Protein AF-A0A9P7EV22-F1 (afdb_monomer)

pLDDT: mean 80.48, std 20.31, range [34.72, 98.81]

Radius of gyration: 55.95 Å; Cα contacts (8 Å, |Δi|>4): 20; chains: 1; bounding box: 122×50×151 Å

Mean predicted aligned error: 18.06 Å

Foldseek 3Di:
DDFDDDPVDGDPDDDDDPVVVVVVVVVVVVVVVVVVPDDDDDDDDDDDDDDDDDDDDDDDDDDDDDDDDDDDDDDDDDDDDDPPPVVVVVVVVVVVVVVVVVVVVVVVVVVVVVVVVVVVVVVVVVVVVVVVVVVVVVVVVVVVVVVVVVVVVVVVVVVVVVVVVVVVVVVVVVVVVVVVVVVVVVVVVVVVVVCVLCVLVVHPDVVVVPVVDDPVVSVVVSVVSVVVVVD

Sequence (231 aa):
MLSVCHPDGLTLIITPNADTKCRIKNHLKLARNAQANQTPVEPNTTLAMTDTATTSEPSTVPPCKSKNVRKRNAASRADSTSTVNLASMANPSQKEIAEIRGKNERILAENESIRSENERILTKDEGMRGEIERITNENESLRKDNERIDNDLAIIRKDLDAARVQHTQDVEALREVTMSLAPLHLRVLLDRARRKGLEHLGHEAWEGLRDSRSVYQLSNTIFDALKRQGV

Structure (mmCIF, N/CA/C/O backbone):
data_AF-A0A9P7EV22-F1
#
_entry.id   AF-A0A9P7EV22-F1
#
loop_
_atom_site.group_PDB
_atom_site.id
_atom_site.type_symbol
_atom_site.label_atom_id
_atom_site.label_alt_id
_atom_site.label_comp_id
_atom_site.label_asym_id
_atom_site.label_entity_id
_atom_site.label_seq_id
_atom_site.pdbx_PDB_ins_code
_atom_site.Cartn_x
_atom_site.Cartn_y
_atom_site.Cartn_z
_atom_site.occupancy
_atom_site.B_iso_or_equiv
_atom_site.auth_seq_id
_atom_site.auth_comp_id
_atom_site.auth_asym_id
_atom_site.auth_atom_id
_atom_site.pdbx_PDB_model_num
ATOM 1 N N . MET A 1 1 ? 29.437 14.436 2.690 1.00 48.91 1 MET A N 1
ATOM 2 C CA . MET A 1 1 ? 29.465 12.961 2.715 1.00 48.91 1 MET A CA 1
ATOM 3 C C . MET A 1 1 ? 30.906 12.531 2.523 1.00 48.91 1 MET A C 1
ATOM 5 O O . MET A 1 1 ? 31.452 12.795 1.464 1.00 48.91 1 MET A O 1
ATOM 9 N N . LEU A 1 2 ? 31.539 11.977 3.555 1.00 46.25 2 LEU A N 1
ATOM 10 C CA . LEU A 1 2 ? 32.890 11.422 3.465 1.00 46.25 2 LEU A CA 1
ATOM 11 C C . LEU A 1 2 ? 32.757 9.909 3.626 1.00 46.25 2 LEU A C 1
ATOM 13 O O . LEU A 1 2 ? 32.318 9.443 4.674 1.00 46.25 2 LEU A O 1
ATOM 17 N N . SER A 1 3 ? 33.060 9.174 2.559 1.00 46.97 3 SER A N 1
ATOM 18 C CA . SER A 1 3 ? 33.181 7.718 2.576 1.00 46.97 3 SER A CA 1
ATOM 19 C C . SER A 1 3 ? 34.633 7.389 2.901 1.00 46.97 3 SER A C 1
ATOM 21 O O . SER A 1 3 ? 35.528 7.790 2.158 1.00 46.97 3 SER A O 1
ATOM 23 N N . VAL A 1 4 ? 34.874 6.714 4.022 1.00 52.34 4 VAL A N 1
ATOM 24 C CA . VAL A 1 4 ? 36.190 6.162 4.354 1.00 52.34 4 VAL A CA 1
ATOM 25 C C . VAL A 1 4 ? 36.122 4.669 4.064 1.00 52.34 4 VAL A C 1
ATOM 27 O O . VAL A 1 4 ? 35.441 3.933 4.773 1.00 52.34 4 VAL A O 1
ATOM 30 N N . CYS A 1 5 ? 36.798 4.224 3.005 1.00 46.75 5 CYS A N 1
ATOM 31 C CA . CYS A 1 5 ? 36.941 2.799 2.720 1.00 46.75 5 CYS A CA 1
ATOM 32 C C . CYS A 1 5 ? 37.974 2.192 3.679 1.00 46.75 5 CYS A C 1
ATOM 34 O O . CYS A 1 5 ? 39.135 2.603 3.687 1.00 46.75 5 CYS A O 1
ATOM 36 N N . HIS A 1 6 ? 37.551 1.214 4.477 1.00 57.75 6 HIS A N 1
ATOM 37 C CA . HIS A 1 6 ? 38.440 0.285 5.175 1.00 57.75 6 HIS A CA 1
ATOM 38 C C . HIS A 1 6 ? 38.444 -1.069 4.449 1.00 57.75 6 HIS A C 1
ATOM 40 O O . HIS A 1 6 ? 37.431 -1.431 3.847 1.00 57.75 6 HIS A O 1
ATOM 46 N N . PRO A 1 7 ? 39.566 -1.811 4.486 1.00 63.69 7 PRO A N 1
ATOM 47 C CA . PRO A 1 7 ? 39.718 -3.070 3.753 1.00 63.69 7 PRO A CA 1
ATOM 48 C C . PRO A 1 7 ? 38.813 -4.210 4.257 1.00 63.69 7 PRO A C 1
ATOM 50 O O . PRO A 1 7 ? 38.567 -5.142 3.501 1.00 63.69 7 PRO A O 1
ATOM 53 N N . ASP A 1 8 ? 38.247 -4.104 5.464 1.00 70.12 8 ASP A N 1
ATOM 54 C CA . ASP A 1 8 ? 37.470 -5.187 6.095 1.00 70.12 8 ASP A CA 1
ATOM 55 C C . ASP A 1 8 ? 35.941 -5.035 5.970 1.00 70.12 8 ASP A C 1
ATOM 57 O O . ASP A 1 8 ? 35.179 -5.769 6.598 1.00 70.12 8 ASP A O 1
ATOM 61 N N . GLY A 1 9 ? 35.463 -4.092 5.153 1.00 60.09 9 GLY A N 1
ATOM 62 C CA . GLY A 1 9 ? 34.036 -3.915 4.880 1.00 60.09 9 GLY A CA 1
ATOM 63 C C . GLY A 1 9 ? 33.580 -2.459 4.882 1.00 60.09 9 GLY A C 1
ATOM 64 O O . GLY A 1 9 ? 34.164 -1.581 5.520 1.00 60.09 9 GLY A O 1
ATOM 65 N N . LEU A 1 10 ? 32.508 -2.196 4.132 1.00 61.47 10 LEU A N 1
ATOM 66 C CA . LEU A 1 10 ? 31.890 -0.877 4.022 1.00 61.47 10 LEU A CA 1
ATOM 67 C C . LEU A 1 10 ? 31.074 -0.562 5.281 1.00 61.47 10 LEU A C 1
ATOM 69 O O . LEU A 1 10 ? 29.900 -0.915 5.384 1.00 61.47 10 LEU A O 1
ATOM 73 N N . THR A 1 11 ? 31.677 0.159 6.222 1.00 62.25 11 THR A N 1
ATOM 74 C CA . THR A 1 11 ? 30.940 0.749 7.345 1.00 62.25 11 THR A CA 1
ATOM 75 C C . THR A 1 11 ? 30.341 2.082 6.904 1.00 62.25 11 THR A C 1
ATOM 77 O O . THR A 1 11 ? 31.028 3.101 6.823 1.00 62.25 11 THR A O 1
ATOM 80 N N . LEU A 1 12 ? 29.041 2.088 6.604 1.00 69.12 12 LEU A N 1
ATOM 81 C CA . LEU A 1 12 ? 28.309 3.308 6.271 1.00 69.12 12 LEU A CA 1
ATOM 82 C C . LEU A 1 12 ? 28.106 4.159 7.535 1.00 69.12 12 LEU A C 1
ATOM 84 O O . LEU A 1 12 ? 27.167 3.955 8.303 1.00 69.12 12 LEU A O 1
ATOM 88 N N . ILE A 1 13 ? 28.979 5.144 7.748 1.00 69.56 13 ILE A N 1
ATOM 89 C CA . ILE A 1 13 ? 28.815 6.127 8.823 1.00 69.56 13 ILE A CA 1
ATOM 90 C C . ILE A 1 13 ? 27.858 7.220 8.338 1.00 69.56 13 ILE A C 1
ATOM 92 O O . ILE A 1 13 ? 28.260 8.212 7.726 1.00 69.56 13 ILE A O 1
ATOM 96 N N . ILE A 1 14 ? 26.566 7.046 8.613 1.00 77.88 14 ILE A N 1
ATOM 97 C CA . ILE A 1 14 ? 25.569 8.096 8.393 1.00 77.88 14 ILE A CA 1
ATOM 98 C C . ILE A 1 14 ? 25.722 9.118 9.520 1.00 77.88 14 ILE A C 1
ATOM 100 O O . ILE A 1 14 ? 25.317 8.876 10.654 1.00 77.88 14 ILE A O 1
ATOM 104 N N . THR A 1 15 ? 26.312 10.275 9.220 1.00 80.69 15 THR A N 1
ATOM 105 C CA . THR A 1 15 ? 26.284 11.423 10.131 1.00 80.69 15 THR A CA 1
ATOM 106 C C . THR A 1 15 ? 24.933 12.131 9.988 1.00 80.69 15 THR A C 1
ATOM 108 O O . THR A 1 15 ? 24.661 12.716 8.937 1.00 80.69 15 THR A O 1
ATOM 111 N N . PRO A 1 16 ? 24.046 12.076 11.001 1.00 83.81 16 PRO A N 1
ATOM 112 C CA . PRO A 1 16 ? 22.759 12.754 10.925 1.00 83.81 16 PRO A CA 1
ATOM 113 C C . PRO A 1 16 ? 22.967 14.270 10.852 1.00 83.81 16 PRO A C 1
ATOM 115 O O . PRO A 1 16 ? 23.828 14.821 11.545 1.00 83.81 16 PRO A O 1
ATOM 118 N N . ASN A 1 17 ? 22.163 14.954 10.033 1.00 88.06 17 ASN A N 1
ATOM 119 C CA . ASN A 1 17 ? 22.167 16.417 9.989 1.00 88.06 17 ASN A CA 1
ATOM 120 C C . ASN A 1 17 ? 21.724 17.007 11.351 1.00 88.06 17 ASN A C 1
ATOM 122 O O . ASN A 1 17 ? 21.152 16.310 12.200 1.00 88.06 17 ASN A O 1
ATOM 126 N N . ALA A 1 18 ? 22.011 18.292 11.579 1.00 88.62 18 ALA A N 1
ATOM 127 C CA . ALA A 1 18 ? 21.752 18.953 12.862 1.00 88.62 18 ALA A CA 1
ATOM 128 C C . ALA A 1 18 ? 20.280 18.840 13.311 1.00 88.62 18 ALA A C 1
ATOM 130 O O . ALA A 1 18 ? 20.014 18.579 14.488 1.00 88.62 18 ALA A O 1
ATOM 131 N N . ASP A 1 19 ? 19.339 18.924 12.368 1.00 88.25 19 ASP A N 1
ATOM 132 C CA . ASP A 1 19 ? 17.901 18.805 12.632 1.00 88.25 19 ASP A CA 1
ATOM 133 C C . ASP A 1 19 ? 17.502 17.401 13.090 1.00 88.25 19 ASP A C 1
ATOM 135 O O . ASP A 1 19 ? 16.772 17.239 14.073 1.00 88.25 19 ASP A O 1
ATOM 139 N N . THR A 1 20 ? 18.033 16.364 12.437 1.00 88.19 20 THR A N 1
ATOM 140 C CA . THR A 1 20 ? 17.778 14.965 12.808 1.00 88.19 20 THR A CA 1
ATOM 141 C C . THR A 1 20 ? 18.358 14.677 14.190 1.00 88.19 20 THR A C 1
ATOM 143 O O . THR A 1 20 ? 17.707 14.046 15.023 1.00 88.19 20 THR A O 1
ATOM 146 N N . LYS A 1 21 ? 19.543 15.223 14.491 1.00 90.50 21 LYS A N 1
ATOM 147 C CA . LYS A 1 21 ? 20.167 15.117 15.817 1.00 90.50 21 LYS A CA 1
ATOM 148 C C . LYS A 1 21 ? 19.311 15.780 16.904 1.00 90.50 21 LYS A C 1
ATOM 150 O O . LYS A 1 21 ? 19.192 15.233 18.002 1.00 90.50 21 LYS A O 1
ATOM 155 N N . CYS A 1 22 ? 18.683 16.918 16.604 1.00 88.69 22 CYS A N 1
ATOM 156 C CA . CYS A 1 22 ? 17.789 17.617 17.528 1.00 88.69 22 CYS A CA 1
ATOM 157 C C . CYS A 1 22 ? 16.488 16.830 17.774 1.00 88.69 22 CYS A C 1
ATOM 159 O O . CYS A 1 22 ? 16.097 16.620 18.925 1.00 88.69 22 CYS A O 1
ATOM 161 N N . ARG A 1 23 ? 15.868 16.296 16.712 1.00 88.94 23 ARG A N 1
ATOM 162 C CA . ARG A 1 23 ? 14.670 15.442 16.809 1.00 88.94 23 ARG A CA 1
ATOM 163 C C . ARG A 1 23 ? 14.923 14.173 17.617 1.00 88.94 23 ARG A C 1
ATOM 165 O O . ARG A 1 23 ? 14.163 13.885 18.538 1.00 88.94 23 ARG A O 1
ATOM 172 N N . ILE A 1 24 ? 16.017 13.462 17.339 1.00 91.25 24 ILE A N 1
ATOM 173 C CA . ILE A 1 24 ? 16.407 12.256 18.086 1.00 91.25 24 ILE A CA 1
ATOM 174 C C . ILE A 1 24 ? 16.588 12.581 19.574 1.00 91.25 24 ILE A C 1
ATOM 176 O O . ILE A 1 24 ? 16.078 11.866 20.436 1.00 91.25 24 ILE A O 1
ATOM 180 N N . LYS A 1 25 ? 17.256 13.697 19.895 1.00 93.00 25 LYS A N 1
ATOM 181 C CA . LYS A 1 25 ? 17.470 14.127 21.284 1.00 93.00 25 LYS A CA 1
ATOM 182 C C . LYS A 1 25 ? 16.156 14.445 22.007 1.00 93.00 25 LYS A C 1
ATOM 184 O O . LYS A 1 25 ? 16.027 14.118 23.186 1.00 93.00 25 LYS A O 1
ATOM 189 N N . ASN A 1 26 ? 15.184 15.042 21.317 1.00 91.81 26 ASN A N 1
ATOM 190 C CA . ASN A 1 26 ? 13.858 15.305 21.879 1.00 91.81 26 ASN A CA 1
ATOM 191 C C . ASN A 1 26 ? 13.062 14.012 22.101 1.00 91.81 26 ASN A C 1
ATOM 193 O O . ASN A 1 26 ? 12.518 13.829 23.188 1.00 91.81 26 ASN A O 1
ATOM 197 N N . HIS A 1 27 ? 13.063 13.082 21.141 1.00 89.94 27 HIS A N 1
ATOM 198 C CA . HIS A 1 27 ? 12.402 11.781 21.300 1.00 89.94 27 HIS A CA 1
ATOM 199 C C . HIS A 1 27 ? 12.991 10.959 22.453 1.00 89.94 27 HIS A C 1
ATOM 201 O O . HIS A 1 27 ? 12.241 10.407 23.254 1.00 89.94 27 HIS A O 1
ATOM 207 N N . LEU A 1 28 ? 14.318 10.940 22.607 1.00 90.81 28 LEU A N 1
ATOM 208 C CA . LEU A 1 28 ? 14.981 10.274 23.735 1.00 90.81 28 LEU A CA 1
ATOM 209 C C . LEU A 1 28 ? 14.610 10.896 25.088 1.00 90.81 28 LEU A C 1
ATOM 211 O O . LEU A 1 28 ? 14.439 10.172 26.067 1.00 90.81 28 LEU A O 1
ATOM 215 N N . LYS A 1 29 ? 14.458 12.226 25.159 1.00 90.00 29 LYS A N 1
ATOM 216 C CA . LYS A 1 29 ? 13.977 12.900 26.377 1.00 90.00 29 LYS A CA 1
ATOM 217 C C . LYS A 1 29 ? 12.529 12.530 26.705 1.00 90.00 29 LYS A C 1
ATOM 219 O O . LYS A 1 29 ? 12.236 12.247 27.861 1.00 90.00 29 LYS A O 1
ATOM 224 N N . LEU A 1 30 ? 11.650 12.502 25.703 1.00 88.19 30 LEU A N 1
ATOM 225 C CA . LEU A 1 30 ? 10.250 12.093 25.860 1.00 88.19 30 LEU A CA 1
ATOM 226 C C . LEU A 1 30 ? 10.136 10.638 26.339 1.00 88.19 30 LEU A C 1
ATOM 228 O O . LEU A 1 30 ? 9.422 10.373 27.301 1.00 88.19 30 LEU A O 1
ATOM 232 N N . ALA A 1 31 ? 10.897 9.719 25.739 1.00 83.31 31 ALA A N 1
ATOM 233 C CA . ALA A 1 31 ? 10.913 8.310 26.135 1.00 83.31 31 ALA A CA 1
ATOM 234 C C . ALA A 1 31 ? 11.426 8.110 27.571 1.00 83.31 31 ALA A C 1
ATOM 236 O O . ALA A 1 31 ? 10.833 7.359 28.345 1.00 83.31 31 ALA A O 1
ATOM 237 N N . ARG A 1 32 ? 12.491 8.825 27.962 1.00 85.31 32 ARG A N 1
ATOM 238 C CA . ARG A 1 32 ? 13.038 8.747 29.324 1.00 85.31 32 ARG A CA 1
ATOM 239 C C . ARG A 1 32 ? 12.060 9.296 30.370 1.00 85.31 32 ARG A C 1
ATOM 241 O O . ARG A 1 32 ? 11.936 8.710 31.440 1.00 85.31 32 ARG A O 1
ATOM 248 N N . ASN A 1 33 ? 11.330 10.366 30.055 1.00 81.50 33 ASN A N 1
ATOM 249 C CA . ASN A 1 33 ? 10.291 10.898 30.943 1.00 81.50 33 ASN A CA 1
ATOM 250 C C . ASN A 1 33 ? 9.073 9.964 31.048 1.00 81.50 33 ASN A C 1
ATOM 252 O O . ASN A 1 33 ? 8.483 9.864 32.118 1.00 81.50 33 ASN A O 1
ATOM 256 N N . ALA A 1 34 ? 8.717 9.254 29.972 1.00 76.00 34 ALA A N 1
ATOM 257 C CA . ALA A 1 34 ? 7.637 8.266 29.999 1.00 76.00 34 ALA A CA 1
ATOM 258 C C . ALA A 1 34 ? 7.980 7.045 30.872 1.00 76.00 34 ALA A C 1
ATOM 260 O O . ALA A 1 34 ? 7.112 6.529 31.570 1.00 76.00 34 ALA A O 1
ATOM 261 N N . GLN A 1 35 ? 9.247 6.615 30.882 1.00 74.56 35 GLN A N 1
ATOM 262 C CA . GLN A 1 35 ? 9.713 5.515 31.735 1.00 74.56 35 GLN A CA 1
ATOM 263 C C . GLN A 1 35 ? 9.839 5.907 33.214 1.00 74.56 35 GLN A C 1
ATOM 265 O O . GLN A 1 35 ? 9.594 5.075 34.079 1.00 74.56 35 GLN A O 1
ATOM 270 N N . ALA A 1 36 ? 10.167 7.166 33.526 1.00 70.88 36 ALA A N 1
ATOM 271 C CA . ALA A 1 36 ? 10.318 7.628 34.911 1.00 70.88 36 ALA A CA 1
ATOM 272 C C . ALA A 1 36 ? 9.005 7.619 35.724 1.00 70.88 36 ALA A C 1
ATOM 274 O O . ALA A 1 36 ? 9.055 7.613 36.950 1.00 70.88 36 ALA A O 1
ATOM 275 N N . ASN A 1 37 ? 7.845 7.585 35.057 1.00 67.56 37 ASN A N 1
ATOM 276 C CA . ASN A 1 37 ? 6.528 7.560 35.703 1.00 67.56 37 ASN A CA 1
ATOM 277 C C . ASN A 1 37 ? 5.913 6.156 35.803 1.00 67.56 37 ASN A C 1
ATOM 279 O O . ASN A 1 37 ? 4.784 6.020 36.272 1.00 67.56 37 ASN A O 1
ATOM 283 N N . GLN A 1 38 ? 6.620 5.110 35.372 1.00 62.31 38 GLN A N 1
ATOM 284 C CA . GLN A 1 38 ? 6.166 3.738 35.573 1.00 62.31 38 GLN A CA 1
ATOM 285 C C . GLN A 1 38 ? 6.674 3.255 36.933 1.00 62.31 38 GLN A C 1
ATOM 287 O O . GLN A 1 38 ? 7.837 2.888 37.090 1.00 62.31 38 GLN A O 1
ATOM 292 N N . THR A 1 39 ? 5.799 3.289 37.939 1.00 62.78 39 THR A N 1
ATOM 293 C CA . THR A 1 39 ? 6.017 2.565 39.196 1.00 62.78 39 THR A CA 1
ATOM 294 C C . THR A 1 39 ? 6.237 1.080 38.887 1.00 62.78 39 THR A C 1
ATOM 296 O O . THR A 1 39 ? 5.492 0.545 38.062 1.00 62.78 39 THR A O 1
ATOM 299 N N . PRO A 1 40 ? 7.214 0.402 39.519 1.00 56.06 40 PRO A N 1
ATOM 300 C CA . PRO A 1 40 ? 7.460 -1.017 39.291 1.00 56.06 40 PRO A CA 1
ATOM 301 C C . PRO A 1 40 ? 6.197 -1.815 39.626 1.00 56.06 40 PRO A C 1
ATOM 303 O O . PRO A 1 40 ? 5.782 -1.872 40.781 1.00 56.06 40 PRO A O 1
ATOM 306 N N . VAL A 1 41 ? 5.559 -2.389 38.608 1.00 60.59 41 VAL A N 1
ATOM 307 C CA . VAL A 1 41 ? 4.471 -3.348 38.794 1.00 60.59 41 VAL A CA 1
ATOM 308 C C . VAL A 1 41 ? 5.133 -4.689 39.077 1.00 60.59 41 VAL A C 1
ATOM 310 O O . VAL A 1 41 ? 5.840 -5.223 38.221 1.00 60.59 41 VAL A O 1
ATOM 313 N N . GLU A 1 42 ? 4.961 -5.196 40.297 1.00 53.91 42 GLU A N 1
ATOM 314 C CA . GLU A 1 42 ? 5.447 -6.524 40.660 1.00 53.91 42 GLU A CA 1
ATOM 315 C C . GLU A 1 42 ? 4.782 -7.606 39.790 1.00 53.91 42 GLU A C 1
ATOM 317 O O . GLU A 1 42 ? 3.583 -7.518 39.497 1.00 53.91 42 GLU A O 1
ATOM 322 N N . PRO A 1 43 ? 5.535 -8.632 39.357 1.00 59.69 43 PRO A N 1
ATOM 323 C CA . PRO A 1 43 ? 4.987 -9.718 38.562 1.00 59.69 43 PRO A CA 1
ATOM 324 C C . PRO A 1 43 ? 4.121 -10.619 39.449 1.00 59.69 43 PRO A C 1
ATOM 326 O O . PRO A 1 43 ? 4.631 -11.474 40.171 1.00 59.69 43 PRO A O 1
ATOM 329 N N . ASN A 1 44 ? 2.800 -10.441 39.384 1.00 46.06 44 ASN A N 1
ATOM 330 C CA . ASN A 1 44 ? 1.864 -11.364 40.013 1.00 46.06 44 ASN A CA 1
ATOM 331 C C . ASN A 1 44 ? 1.852 -12.706 39.275 1.00 46.06 44 ASN A C 1
ATOM 333 O O . ASN A 1 44 ? 1.623 -12.799 38.069 1.00 46.06 44 ASN A O 1
ATOM 337 N N . THR A 1 45 ? 2.111 -13.735 40.067 1.00 48.03 45 THR A N 1
ATOM 338 C CA . THR A 1 45 ? 2.225 -15.146 39.735 1.00 48.03 45 THR A CA 1
ATOM 339 C C . THR A 1 45 ? 0.973 -15.688 39.048 1.00 48.03 45 THR A C 1
ATOM 341 O O . THR A 1 45 ? -0.142 -15.575 39.554 1.00 48.03 45 THR A O 1
ATOM 344 N N . THR A 1 46 ? 1.193 -16.339 37.909 1.00 49.19 46 THR A N 1
ATOM 345 C CA . THR A 1 46 ? 0.235 -17.140 37.146 1.00 49.19 46 THR A CA 1
ATOM 346 C C . THR A 1 46 ? -0.408 -18.220 38.019 1.00 49.19 46 THR A C 1
ATOM 348 O O . THR A 1 46 ? 0.237 -19.207 38.371 1.00 49.19 46 THR A O 1
ATOM 351 N N . LEU A 1 47 ? -1.694 -18.059 38.333 1.00 40.50 47 LEU A N 1
ATOM 352 C CA . LEU A 1 47 ? -2.553 -19.116 38.861 1.00 40.50 47 LEU A CA 1
ATOM 353 C C . LEU A 1 47 ? -3.467 -19.583 37.729 1.00 40.50 47 LEU A C 1
ATOM 355 O O . LEU A 1 47 ? -4.385 -18.883 37.310 1.00 40.50 47 LEU A O 1
ATOM 359 N N . ALA A 1 48 ? -3.158 -20.769 37.211 1.00 48.56 48 ALA A N 1
ATOM 360 C CA . ALA A 1 48 ? -4.031 -21.514 36.325 1.00 48.56 48 ALA A CA 1
ATOM 361 C C . ALA A 1 48 ? -5.300 -21.909 37.090 1.00 48.56 48 ALA A C 1
ATOM 363 O O . ALA A 1 48 ? -5.210 -22.590 38.111 1.00 48.56 48 ALA A O 1
ATOM 364 N N . MET A 1 49 ? -6.472 -21.527 36.586 1.00 39.09 49 MET A N 1
ATOM 365 C CA . MET A 1 49 ? -7.724 -22.184 36.945 1.00 39.09 49 MET A CA 1
ATOM 366 C C . MET A 1 49 ? -8.509 -22.488 35.677 1.00 39.09 49 MET A C 1
ATOM 368 O O . MET A 1 49 ? -8.879 -21.604 34.913 1.00 39.09 49 MET A O 1
ATOM 372 N N . THR A 1 50 ? -8.668 -23.788 35.470 1.00 45.78 50 THR A N 1
ATOM 373 C CA . THR A 1 50 ? -9.467 -24.462 34.458 1.00 45.78 50 THR A CA 1
ATOM 374 C C . THR A 1 50 ? 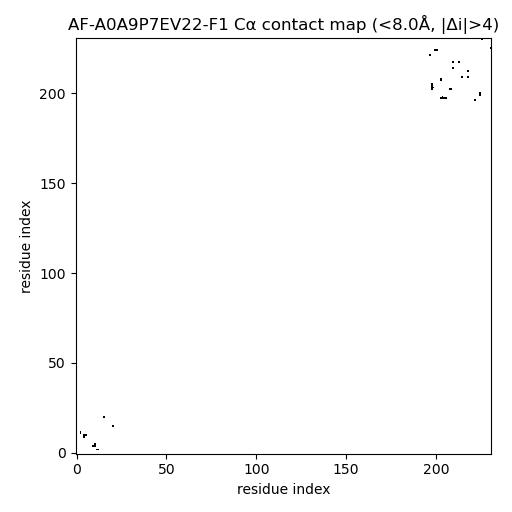-10.960 -24.251 34.676 1.00 45.78 50 THR A C 1
ATOM 376 O O . THR A 1 50 ? -11.438 -24.171 35.809 1.00 45.78 50 THR A O 1
ATOM 379 N N . ASP A 1 51 ? -11.662 -24.226 33.553 1.00 34.72 51 ASP A N 1
ATOM 380 C CA . ASP A 1 51 ? -13.068 -23.913 33.376 1.00 34.72 51 ASP A CA 1
ATOM 381 C C . ASP A 1 51 ? -14.064 -24.889 34.037 1.00 34.72 51 ASP A C 1
ATOM 383 O O . ASP A 1 51 ? -13.901 -26.107 34.039 1.00 34.72 51 ASP A O 1
ATOM 387 N N . THR A 1 52 ? -15.131 -24.274 34.558 1.00 41.00 52 THR A N 1
ATOM 388 C CA . THR A 1 52 ? -16.562 -24.607 34.419 1.00 41.00 52 THR A CA 1
ATOM 389 C C . THR A 1 52 ? -17.053 -26.056 34.539 1.00 41.00 52 THR A C 1
ATOM 391 O O . THR A 1 52 ? -16.856 -26.870 33.643 1.00 41.00 52 THR A O 1
ATOM 394 N N . ALA A 1 53 ? -17.927 -26.286 35.527 1.00 42.72 53 ALA A N 1
ATOM 395 C CA . ALA A 1 53 ? -19.295 -26.772 35.299 1.00 42.72 53 ALA A CA 1
ATOM 396 C C . ALA A 1 53 ? -20.077 -26.788 36.624 1.00 42.72 53 ALA A C 1
ATOM 398 O O . ALA A 1 53 ? -19.970 -27.739 37.393 1.00 42.72 53 ALA A O 1
ATOM 399 N N . THR A 1 54 ? -20.913 -25.774 36.863 1.00 38.25 54 THR A N 1
ATOM 400 C CA . THR A 1 54 ? -22.000 -25.895 37.844 1.00 38.25 54 THR A CA 1
ATOM 401 C C . THR A 1 54 ? -23.257 -25.247 37.288 1.00 38.25 54 THR A C 1
ATOM 403 O O . THR A 1 54 ? -23.428 -24.032 37.303 1.00 38.25 54 THR A O 1
ATOM 406 N N . THR A 1 55 ? -24.132 -26.107 36.782 1.00 49.16 55 THR A N 1
ATOM 407 C CA . THR A 1 55 ? -25.559 -25.872 36.589 1.00 49.16 55 THR A CA 1
ATOM 408 C C . THR A 1 55 ? -26.176 -25.394 37.904 1.00 49.16 55 THR A C 1
ATOM 410 O O . THR A 1 55 ? -26.132 -26.119 38.897 1.00 49.16 55 THR A O 1
ATOM 413 N N . SER A 1 56 ? -26.775 -24.204 37.921 1.00 40.03 56 SER A N 1
ATOM 414 C CA . SER A 1 56 ? -27.645 -23.767 39.016 1.00 40.03 56 SER A CA 1
ATOM 415 C C . SER A 1 56 ? -28.962 -23.235 38.463 1.00 40.03 56 SER A C 1
ATOM 417 O O . SER A 1 56 ? -28.994 -22.322 37.640 1.00 40.03 56 SER A O 1
ATOM 419 N N . GLU A 1 57 ? -30.026 -23.880 38.924 1.00 43.41 57 GLU A N 1
ATOM 420 C CA . GLU A 1 57 ? -31.434 -23.717 38.584 1.00 43.41 57 GLU A CA 1
ATOM 421 C C . GLU A 1 57 ? -32.011 -22.328 38.931 1.00 43.41 57 GLU A C 1
ATOM 423 O O . GLU A 1 57 ? -31.524 -21.649 39.840 1.00 43.41 57 GLU A O 1
ATOM 428 N N . PRO A 1 58 ? -33.104 -21.912 38.264 1.00 47.72 58 PRO A N 1
ATOM 429 C CA . PRO A 1 58 ? -33.801 -20.668 38.566 1.00 47.72 58 PRO A CA 1
ATOM 430 C C . PRO A 1 58 ? -34.700 -20.802 39.809 1.00 47.72 58 PRO A C 1
ATOM 432 O O . PRO A 1 58 ? -35.730 -21.480 39.805 1.00 47.72 58 PRO A O 1
ATOM 435 N N . SER A 1 59 ? -34.332 -20.087 40.876 1.00 42.47 59 SER A N 1
ATOM 436 C CA . SER A 1 59 ? -35.143 -19.927 42.089 1.00 42.47 59 SER A CA 1
ATOM 437 C C . SER A 1 59 ? -36.392 -19.090 41.795 1.00 42.47 59 SER A C 1
ATOM 439 O O . SER A 1 59 ? -36.335 -17.879 41.584 1.00 42.47 59 SER A O 1
ATOM 441 N N . THR A 1 60 ? -37.538 -19.767 41.759 1.00 45.72 60 THR A N 1
ATOM 442 C CA . THR A 1 60 ? -38.864 -19.1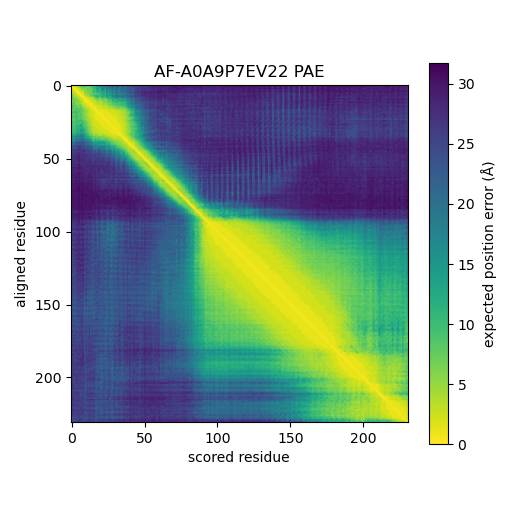78 41.559 1.00 45.72 60 THR A CA 1
ATOM 443 C C . THR A 1 60 ? -39.438 -18.779 42.920 1.00 45.72 60 THR A C 1
ATOM 445 O O . THR A 1 60 ? -39.775 -19.635 43.735 1.00 45.72 60 THR A O 1
ATOM 448 N N . VAL A 1 61 ? -39.552 -17.475 43.179 1.00 57.78 61 VAL A N 1
ATOM 449 C CA . VAL A 1 61 ? -40.167 -16.920 44.397 1.00 57.78 61 VAL A CA 1
ATOM 450 C C . VAL A 1 61 ? -41.700 -16.969 44.273 1.00 57.78 61 VAL A C 1
ATOM 452 O O . VAL A 1 61 ? -42.234 -16.388 43.326 1.00 57.78 61 VAL A O 1
ATOM 455 N N . PRO A 1 62 ? -42.448 -17.608 45.197 1.00 62.56 62 PRO A N 1
ATOM 456 C CA . PRO A 1 62 ? -43.906 -17.563 45.184 1.00 62.56 62 PRO A CA 1
ATOM 457 C C . PRO A 1 62 ? -44.465 -16.394 46.027 1.00 62.56 62 PRO A C 1
ATOM 459 O O . PRO A 1 62 ? -43.828 -15.944 46.982 1.00 62.56 62 PRO A O 1
ATOM 462 N N . PRO A 1 63 ? -45.684 -15.909 45.717 1.00 51.62 63 PRO A N 1
ATOM 463 C CA . PRO A 1 63 ? -46.264 -14.715 46.326 1.00 51.62 63 PRO A CA 1
ATOM 464 C C . PRO A 1 63 ? -46.908 -14.983 47.697 1.00 51.62 63 PRO A C 1
ATOM 466 O O . PRO A 1 63 ? -47.655 -15.948 47.890 1.00 51.62 63 PRO A O 1
ATOM 469 N N . CYS A 1 64 ? -46.681 -14.060 48.636 1.00 41.78 64 CYS A N 1
ATOM 470 C CA . CYS A 1 64 ? -47.308 -14.002 49.957 1.00 41.78 64 CYS A CA 1
ATOM 471 C C . CYS A 1 64 ? -48.842 -13.908 49.866 1.00 41.78 64 CYS A C 1
ATOM 473 O O . CYS A 1 64 ? -49.393 -12.899 49.426 1.00 41.78 64 CYS A O 1
ATOM 475 N N . LYS A 1 65 ? -49.549 -14.937 50.350 1.00 46.50 65 LYS A N 1
ATOM 476 C CA . LYS A 1 65 ? -51.001 -14.897 50.589 1.00 46.50 65 LYS A CA 1
ATOM 477 C C . LYS A 1 65 ? -51.285 -14.565 52.053 1.00 46.50 65 LYS A C 1
ATOM 479 O O . LYS A 1 65 ? -51.213 -15.432 52.921 1.00 46.50 65 LYS A O 1
ATOM 484 N N . SER A 1 66 ? -51.675 -13.319 52.304 1.00 48.94 66 SER A N 1
ATOM 485 C CA . SER A 1 66 ? -52.269 -12.869 53.565 1.00 48.94 66 SER A CA 1
ATOM 486 C C . SER A 1 66 ? -53.616 -13.561 53.801 1.00 48.94 66 SER A C 1
ATOM 488 O O . SER A 1 66 ? -54.545 -13.409 53.007 1.00 48.94 66 SER A O 1
ATOM 490 N N . LYS A 1 67 ? -53.749 -14.307 54.904 1.00 49.66 67 LYS A N 1
ATOM 491 C CA . LYS A 1 67 ? -55.035 -14.822 55.396 1.00 49.66 67 LYS A CA 1
ATOM 492 C C . LYS A 1 67 ? -55.435 -14.086 56.672 1.00 49.66 67 LYS A C 1
ATOM 494 O O . LYS A 1 67 ? -54.809 -14.234 57.715 1.00 49.66 67 LYS A O 1
ATOM 499 N N . ASN A 1 68 ? -56.522 -13.327 56.559 1.00 48.19 68 ASN A N 1
ATOM 500 C CA . ASN A 1 68 ? -57.306 -12.793 57.666 1.00 48.19 68 ASN A CA 1
ATOM 501 C C . ASN A 1 68 ? -57.814 -13.932 58.565 1.00 48.19 68 ASN A C 1
ATOM 503 O O . ASN A 1 68 ? -58.569 -14.787 58.102 1.00 48.19 68 ASN A O 1
ATOM 507 N N . VAL A 1 69 ? -57.486 -13.897 59.859 1.00 50.75 69 VAL A N 1
ATOM 508 C CA . VAL A 1 69 ? -58.183 -14.673 60.896 1.00 50.75 69 VAL A CA 1
ATOM 509 C C . VAL A 1 69 ? -58.791 -13.699 61.893 1.00 50.75 69 VAL A C 1
ATOM 511 O O . VAL A 1 69 ? -58.130 -13.132 62.757 1.00 50.75 69 VAL A O 1
ATOM 514 N N . ARG A 1 70 ? -60.100 -13.506 61.737 1.00 50.25 70 ARG A N 1
ATOM 515 C CA . ARG A 1 70 ? -60.979 -12.775 62.644 1.00 50.25 70 ARG A CA 1
ATOM 516 C C . ARG A 1 70 ? -61.493 -13.785 63.673 1.00 50.25 70 ARG A C 1
ATOM 518 O O . ARG A 1 70 ? -62.333 -14.614 63.335 1.00 50.25 70 ARG A O 1
ATOM 525 N N . LYS A 1 71 ? -61.019 -13.726 64.920 1.00 52.84 71 LYS A N 1
ATOM 526 C CA . LYS A 1 71 ? -61.656 -14.418 66.051 1.00 52.84 71 LYS A CA 1
ATOM 527 C C . LYS A 1 71 ? -62.048 -13.393 67.108 1.00 52.84 71 LYS A C 1
ATOM 529 O O . LYS A 1 71 ? -61.205 -12.729 67.697 1.00 52.84 71 LYS A O 1
ATOM 534 N N . ARG A 1 72 ? -63.364 -13.253 67.275 1.00 48.88 72 ARG A N 1
ATOM 535 C CA . ARG A 1 72 ? -64.008 -12.594 68.412 1.00 48.88 72 ARG A CA 1
ATOM 536 C C . ARG A 1 72 ? -63.703 -13.424 69.656 1.00 48.88 72 ARG A C 1
ATOM 538 O O . ARG A 1 72 ? -63.788 -14.642 69.564 1.00 48.88 72 ARG A O 1
ATOM 545 N N . ASN A 1 73 ? -63.456 -12.773 70.784 1.00 50.34 73 ASN A N 1
ATOM 546 C CA . ASN A 1 73 ? -63.836 -13.283 72.096 1.00 50.34 73 ASN A CA 1
ATOM 547 C C . ASN A 1 73 ? -64.213 -12.090 72.972 1.00 50.34 73 ASN A C 1
ATOM 549 O O . ASN A 1 73 ? -63.513 -11.081 73.012 1.00 50.34 73 ASN A O 1
ATOM 553 N N . ALA A 1 74 ? -65.387 -12.209 73.577 1.00 44.19 74 ALA A N 1
ATOM 554 C CA . ALA A 1 74 ? -66.012 -11.223 74.431 1.00 44.19 74 ALA A CA 1
ATOM 555 C C . ALA A 1 74 ? -65.721 -11.527 75.905 1.00 44.19 74 ALA A C 1
ATOM 557 O O . ALA A 1 74 ? -65.568 -12.684 76.280 1.00 44.19 74 ALA A O 1
ATOM 558 N N . ALA A 1 75 ? -65.773 -10.453 76.694 1.00 44.25 75 ALA A N 1
ATOM 559 C CA . ALA A 1 75 ? -66.089 -10.393 78.118 1.00 44.25 75 ALA A CA 1
ATOM 560 C C . ALA A 1 75 ? -65.119 -11.044 79.124 1.00 44.25 75 ALA A C 1
ATOM 562 O O . ALA A 1 75 ? -65.127 -12.245 79.360 1.00 44.25 75 ALA A O 1
ATOM 563 N N . SER A 1 76 ? -64.438 -10.180 79.877 1.00 49.38 76 SER A N 1
ATOM 564 C CA . SER A 1 76 ? -64.438 -10.262 81.339 1.00 49.38 76 SER A CA 1
ATOM 565 C C . SER A 1 76 ? -64.349 -8.847 81.914 1.00 49.38 76 SER A C 1
ATOM 567 O O . SER A 1 76 ? -63.686 -7.974 81.355 1.00 49.38 76 SER A O 1
ATOM 569 N N . ARG A 1 77 ? -65.118 -8.617 82.973 1.00 42.47 77 ARG A N 1
ATOM 570 C CA . ARG A 1 77 ? -65.425 -7.345 83.625 1.00 42.47 77 ARG A CA 1
ATOM 571 C C . ARG A 1 77 ? -64.773 -7.351 85.009 1.00 42.47 77 ARG A C 1
ATOM 573 O O . ARG A 1 77 ? -64.746 -8.399 85.641 1.00 42.47 77 ARG A O 1
ATOM 580 N N . ALA A 1 78 ? -64.411 -6.148 85.459 1.00 43.75 78 ALA A N 1
ATOM 581 C CA . ALA A 1 78 ? -63.931 -5.763 86.790 1.00 43.75 78 ALA A CA 1
ATOM 582 C C . ALA A 1 78 ? -62.461 -6.103 87.094 1.00 43.75 78 ALA A C 1
ATOM 584 O O . ALA A 1 78 ? -62.098 -7.260 87.236 1.00 43.75 78 ALA A O 1
ATOM 585 N N . ASP A 1 79 ? -61.623 -5.076 87.245 1.00 38.69 79 ASP A N 1
ATOM 586 C CA . ASP A 1 79 ? -61.385 -4.537 88.585 1.00 38.69 79 ASP A CA 1
ATOM 587 C C . ASP A 1 79 ? -60.809 -3.113 88.497 1.00 38.69 79 ASP A C 1
ATOM 589 O O . ASP A 1 79 ? -59.982 -2.799 87.638 1.00 38.69 79 ASP A O 1
ATOM 593 N N . SER A 1 80 ? -61.312 -2.233 89.352 1.00 59.03 80 SER A N 1
ATOM 594 C CA . SER A 1 80 ? -61.052 -0.798 89.352 1.00 59.03 80 SER A CA 1
ATOM 595 C C . SER A 1 80 ? -60.256 -0.449 90.596 1.00 59.03 80 SER A C 1
ATOM 597 O O . SER A 1 80 ? -60.887 -0.245 91.617 1.00 59.03 80 SER A O 1
ATOM 599 N N . THR A 1 81 ? -58.925 -0.329 90.506 1.00 48.78 81 THR A N 1
ATOM 600 C CA . THR A 1 81 ? -58.103 0.617 91.304 1.00 48.78 81 THR A CA 1
ATOM 601 C C . THR A 1 81 ? -56.610 0.393 91.047 1.00 48.78 81 THR A C 1
ATOM 603 O O . THR A 1 81 ? -55.996 -0.426 91.715 1.00 48.78 81 THR A O 1
ATOM 606 N N . SER A 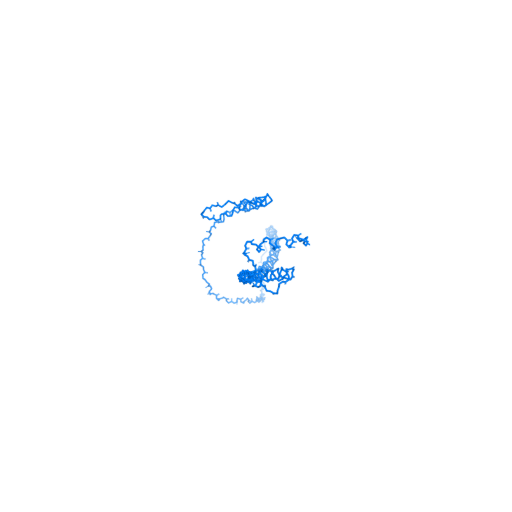1 82 ? -56.019 1.113 90.081 1.00 48.00 82 SER A N 1
ATOM 607 C CA . SER A 1 82 ? -54.591 1.522 90.066 1.00 48.00 82 SER A CA 1
ATOM 608 C C . SER A 1 82 ? -54.278 2.355 88.804 1.00 48.00 82 SER A C 1
ATOM 610 O O . SER A 1 82 ? -53.353 2.079 88.048 1.00 48.00 82 SER A O 1
ATOM 612 N N . THR A 1 83 ? -55.112 3.342 88.468 1.00 49.66 83 THR A N 1
ATOM 613 C CA . THR A 1 83 ? -55.066 4.010 87.147 1.00 49.66 83 THR A CA 1
ATOM 614 C C . THR A 1 83 ? -54.309 5.336 87.120 1.00 49.66 83 THR A C 1
ATOM 616 O O . THR A 1 83 ? -54.181 5.932 86.056 1.00 49.66 83 THR A O 1
ATOM 619 N N . VAL A 1 84 ? -53.742 5.791 88.240 1.00 48.53 84 VAL A N 1
ATOM 620 C CA . VAL A 1 84 ? -53.080 7.110 88.291 1.00 48.53 84 VAL A CA 1
ATOM 621 C C . VAL A 1 84 ? -51.558 7.031 88.061 1.00 48.53 84 VAL A C 1
ATOM 623 O O . VAL A 1 84 ? -50.959 8.020 87.655 1.00 48.53 84 VAL A O 1
ATOM 626 N N . ASN A 1 85 ? -50.930 5.848 88.160 1.00 53.16 85 ASN A N 1
ATOM 627 C CA . ASN A 1 85 ? -49.478 5.687 87.935 1.00 53.16 85 ASN A CA 1
ATOM 628 C C . ASN A 1 85 ? -49.071 5.124 86.551 1.00 53.16 85 ASN A C 1
ATOM 630 O O . ASN A 1 85 ? -47.905 5.227 86.180 1.00 53.16 85 ASN A O 1
ATOM 634 N N . LEU A 1 86 ? -49.998 4.589 85.743 1.00 51.47 86 LEU A N 1
ATOM 635 C CA . LEU A 1 86 ? -49.698 4.055 84.396 1.00 51.47 86 LEU A CA 1
ATOM 636 C C . LEU A 1 86 ? -49.637 5.130 83.292 1.00 51.47 86 LEU A C 1
ATOM 638 O O . LEU A 1 86 ? -48.894 4.975 82.324 1.00 51.47 86 LEU A O 1
ATOM 642 N N . ALA A 1 87 ? -50.357 6.246 83.443 1.00 52.06 87 ALA A N 1
ATOM 643 C CA . ALA A 1 87 ? -50.353 7.340 82.465 1.00 52.06 87 ALA A CA 1
ATOM 644 C C . ALA A 1 87 ? -48.998 8.080 82.395 1.00 52.06 87 ALA A C 1
ATOM 646 O O . ALA A 1 87 ? -48.604 8.557 81.333 1.00 52.06 87 ALA A O 1
ATOM 647 N N . SER A 1 88 ? -48.251 8.117 83.504 1.00 53.41 88 SER A N 1
ATOM 648 C CA . SER A 1 88 ? -46.916 8.731 83.578 1.00 53.41 88 SER A CA 1
ATOM 649 C C . SER A 1 88 ? -45.841 7.916 82.831 1.00 53.41 88 SER A C 1
ATOM 651 O O . SER A 1 88 ? -44.955 8.488 82.201 1.00 53.41 88 SER A O 1
ATOM 653 N N . MET A 1 89 ? -45.959 6.580 82.804 1.00 54.03 89 MET A N 1
ATOM 654 C CA . MET A 1 89 ? -45.029 5.671 82.103 1.00 54.03 89 MET A CA 1
ATOM 655 C C . MET A 1 89 ? -45.375 5.453 80.614 1.00 54.03 89 MET A C 1
ATOM 657 O O . MET A 1 89 ? -44.521 5.045 79.823 1.00 54.03 89 MET A O 1
ATOM 661 N N . ALA A 1 90 ? -46.609 5.758 80.198 1.00 58.62 90 ALA A N 1
ATOM 662 C CA . ALA A 1 90 ? -47.048 5.646 78.803 1.00 58.62 90 ALA A CA 1
ATOM 663 C C . ALA A 1 90 ? -46.478 6.755 77.892 1.00 58.62 90 ALA A C 1
ATOM 665 O O . ALA A 1 90 ? -46.176 6.505 76.725 1.00 58.62 90 ALA A O 1
ATOM 666 N N . ASN A 1 91 ? -46.270 7.960 78.428 1.00 65.56 91 ASN A N 1
ATOM 667 C CA . ASN A 1 91 ? -45.742 9.114 77.692 1.00 65.56 91 ASN A CA 1
ATOM 668 C C . ASN A 1 91 ? -44.293 8.954 77.175 1.00 65.56 91 ASN A C 1
ATOM 670 O O . ASN A 1 91 ? -44.061 9.246 75.998 1.00 65.56 91 ASN A O 1
ATOM 674 N N . PRO A 1 92 ? -43.306 8.484 77.971 1.00 71.69 92 PRO A N 1
ATOM 675 C CA . PRO A 1 92 ? -41.950 8.268 77.458 1.00 71.69 92 PRO A CA 1
ATOM 676 C C . PRO A 1 92 ? -41.905 7.171 76.383 1.00 71.69 92 PRO A C 1
ATOM 678 O O . PRO A 1 92 ? -41.244 7.347 75.362 1.00 71.69 92 PRO A O 1
ATOM 681 N N . SER A 1 93 ? -42.695 6.105 76.549 1.00 81.75 93 SER A N 1
ATOM 682 C CA . SER A 1 93 ? -42.792 5.003 75.581 1.00 81.75 93 SER A CA 1
ATOM 683 C C . SER A 1 93 ? -43.362 5.459 74.228 1.00 81.75 93 SER A C 1
ATOM 685 O O . SER A 1 93 ? -42.894 5.044 73.171 1.00 81.75 93 SER A O 1
ATOM 687 N N . GLN A 1 94 ? -44.351 6.360 74.227 1.00 85.50 94 GLN A N 1
ATOM 688 C CA . GLN A 1 94 ? -44.908 6.924 72.989 1.00 85.50 94 GLN A CA 1
ATOM 689 C C . GLN A 1 94 ? -43.909 7.815 72.240 1.00 85.50 94 GLN A C 1
ATOM 691 O O . GLN A 1 94 ? -43.866 7.784 71.008 1.00 85.50 94 GLN A O 1
ATOM 696 N N . LYS A 1 95 ? -43.086 8.580 72.969 1.00 88.81 95 LYS A N 1
ATOM 697 C CA . LYS A 1 95 ? -42.030 9.411 72.379 1.00 88.81 95 LYS A CA 1
ATOM 698 C C . LYS A 1 95 ? -40.961 8.557 71.696 1.00 88.81 95 LYS A C 1
ATOM 700 O O . LYS A 1 95 ? -40.578 8.857 70.568 1.00 88.81 95 LYS A O 1
ATOM 705 N N . GLU A 1 96 ? -40.532 7.476 72.341 1.00 93.75 96 GLU A N 1
ATOM 706 C CA . GLU A 1 96 ? -39.570 6.527 71.773 1.00 93.75 96 GLU A CA 1
ATOM 707 C C . GLU A 1 96 ? -40.123 5.840 70.514 1.00 93.75 96 GLU A C 1
ATOM 709 O O . GLU A 1 96 ? -39.443 5.776 69.491 1.00 93.75 96 GLU A O 1
ATOM 714 N N . ILE A 1 97 ? -41.394 5.422 70.526 1.00 93.31 97 ILE A N 1
ATOM 715 C CA . ILE A 1 97 ? -42.059 4.854 69.341 1.00 93.31 97 ILE A CA 1
ATOM 716 C C . ILE A 1 97 ? -42.079 5.856 68.177 1.00 93.31 97 ILE A C 1
ATOM 718 O O . ILE A 1 97 ? -41.820 5.471 67.035 1.00 93.31 97 ILE A O 1
ATOM 722 N N . ALA A 1 98 ? -42.386 7.130 68.437 1.00 93.50 98 ALA A N 1
ATOM 723 C CA . ALA A 1 98 ? -42.384 8.166 67.405 1.00 93.50 98 ALA A CA 1
ATOM 724 C C . ALA A 1 98 ? -40.976 8.398 66.831 1.00 93.50 98 ALA A C 1
ATOM 726 O O . ALA A 1 98 ? -40.814 8.516 65.616 1.00 93.50 98 ALA A O 1
ATOM 727 N N . GLU A 1 99 ? -39.948 8.398 67.682 1.00 96.44 99 GLU A N 1
ATOM 728 C CA . GLU A 1 99 ? -38.558 8.529 67.248 1.00 96.44 99 GLU A CA 1
ATOM 729 C C . GLU A 1 99 ? -38.106 7.332 66.400 1.00 96.44 99 GLU A C 1
ATOM 731 O O . GLU A 1 99 ? -37.502 7.521 65.342 1.00 96.44 99 GLU A O 1
ATOM 736 N N . ILE A 1 100 ? -38.439 6.106 66.816 1.00 96.75 100 ILE A N 1
ATOM 737 C CA . ILE A 1 100 ? -38.155 4.882 66.055 1.00 96.75 100 ILE A CA 1
ATOM 738 C C . ILE 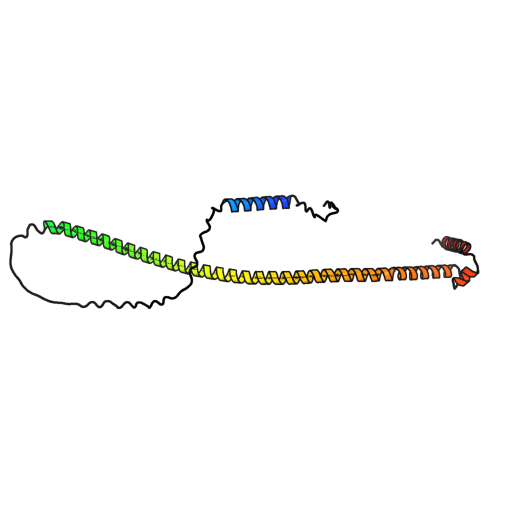A 1 100 ? -38.841 4.932 64.687 1.00 96.75 100 ILE A C 1
ATOM 740 O O . ILE A 1 100 ? -38.208 4.621 63.680 1.00 96.75 100 ILE A O 1
ATOM 744 N N . ARG A 1 101 ? -40.103 5.375 64.616 1.00 96.50 101 ARG A N 1
ATOM 745 C CA . ARG A 1 101 ? -40.807 5.551 63.334 1.00 96.50 101 ARG A CA 1
ATOM 746 C C . ARG A 1 101 ? -40.091 6.548 62.427 1.00 96.50 101 ARG A C 1
ATOM 748 O O . ARG A 1 101 ? -39.813 6.214 61.281 1.00 96.50 101 ARG A O 1
ATOM 755 N N . GLY A 1 102 ? -39.698 7.707 62.954 1.00 97.69 102 GLY A N 1
ATOM 756 C CA . GLY A 1 102 ? -38.958 8.707 62.180 1.00 97.69 102 GLY A CA 1
ATOM 757 C C . GLY A 1 102 ? -37.553 8.252 61.757 1.00 97.69 102 GLY A C 1
ATOM 758 O O . GLY A 1 102 ? -37.035 8.693 60.731 1.00 97.69 102 GLY A O 1
ATOM 759 N N . LYS A 1 103 ? -36.896 7.370 62.522 1.00 98.25 103 LYS A N 1
ATOM 760 C CA . LYS A 1 103 ? -35.647 6.712 62.096 1.00 98.25 103 LYS A CA 1
ATOM 761 C C . LYS A 1 103 ? -35.912 5.699 60.981 1.00 98.25 103 LYS A C 1
ATOM 763 O O . LYS A 1 103 ? -35.215 5.735 59.974 1.00 98.25 103 LYS A O 1
ATOM 768 N N . ASN A 1 104 ? -36.942 4.865 61.115 1.00 97.56 104 ASN A N 1
ATOM 769 C CA . ASN A 1 104 ? -37.316 3.884 60.096 1.00 97.56 104 ASN A CA 1
ATOM 770 C C . ASN A 1 104 ? -37.696 4.542 58.765 1.00 97.56 104 ASN A C 1
ATOM 772 O O . ASN A 1 104 ? -37.258 4.076 57.722 1.00 97.56 104 ASN A O 1
ATOM 776 N N . GLU A 1 105 ? -38.456 5.638 58.782 1.00 98.00 105 GLU A N 1
ATOM 777 C CA . GLU A 1 105 ? -38.800 6.389 57.566 1.00 98.00 105 GLU A CA 1
ATOM 778 C C . GLU A 1 105 ? -37.555 6.937 56.857 1.00 98.00 105 GLU A C 1
ATOM 780 O O . GLU A 1 105 ? -37.429 6.801 55.641 1.00 98.00 105 GLU A O 1
ATOM 785 N N . ARG A 1 106 ? -36.592 7.482 57.614 1.00 98.06 106 ARG A N 1
ATOM 786 C CA . ARG A 1 106 ? -35.308 7.938 57.058 1.00 98.06 106 ARG A CA 1
ATOM 787 C C . ARG A 1 106 ? -34.498 6.792 56.457 1.00 98.06 106 ARG A C 1
ATOM 789 O O . ARG A 1 106 ? -34.007 6.931 55.344 1.00 98.06 106 ARG A O 1
ATOM 796 N N . ILE A 1 107 ? -34.419 5.658 57.151 1.00 98.38 107 ILE A N 1
ATOM 797 C CA . ILE A 1 107 ? -33.737 4.453 56.658 1.00 98.38 107 ILE A CA 1
ATOM 798 C C . ILE A 1 107 ? -34.402 3.932 55.377 1.00 98.38 107 ILE A C 1
ATOM 800 O O . ILE A 1 107 ? -33.715 3.492 54.459 1.00 98.38 107 ILE A O 1
ATOM 804 N N . LEU A 1 108 ? -35.733 3.967 55.282 1.00 98.19 108 LEU A N 1
ATOM 805 C CA . LEU A 1 108 ? -36.444 3.562 54.067 1.00 98.19 108 LEU A CA 1
ATOM 806 C C . LEU A 1 108 ? -36.134 4.498 52.892 1.00 98.19 108 LEU A C 1
ATOM 808 O O . LEU A 1 108 ? -35.871 4.011 51.795 1.00 98.19 108 LEU A O 1
ATOM 812 N N . ALA A 1 109 ? -36.110 5.812 53.124 1.00 98.06 109 ALA A N 1
ATOM 813 C CA . ALA A 1 109 ? -35.753 6.790 52.097 1.00 98.06 109 ALA A CA 1
ATOM 814 C C . ALA A 1 109 ? -34.298 6.629 51.619 1.00 98.06 109 ALA A C 1
ATOM 816 O O . ALA A 1 109 ? -34.033 6.660 50.419 1.00 98.06 109 ALA A O 1
ATOM 817 N N . GLU A 1 110 ? -33.362 6.405 52.543 1.00 98.56 110 GLU A N 1
ATOM 818 C CA . GLU A 1 110 ? -31.955 6.148 52.220 1.00 98.56 110 GLU A CA 1
ATOM 819 C C . GLU A 1 110 ? -31.786 4.849 51.422 1.00 98.56 110 GLU A C 1
ATOM 821 O O . GLU A 1 110 ? -31.107 4.840 50.398 1.00 98.56 110 GLU A O 1
ATOM 826 N N . ASN A 1 111 ? -32.466 3.771 51.823 1.00 98.19 111 ASN A N 1
ATOM 827 C CA . ASN A 1 111 ? -32.439 2.509 51.085 1.00 98.19 111 ASN A CA 1
ATOM 828 C C . ASN A 1 111 ? -32.960 2.658 49.652 1.00 98.19 111 ASN A C 1
ATOM 830 O O . ASN A 1 111 ? -32.393 2.065 48.736 1.00 98.19 111 ASN A O 1
ATOM 834 N N . GLU A 1 112 ? -34.020 3.438 49.444 1.00 98.44 112 GLU A N 1
ATOM 835 C CA . GLU A 1 112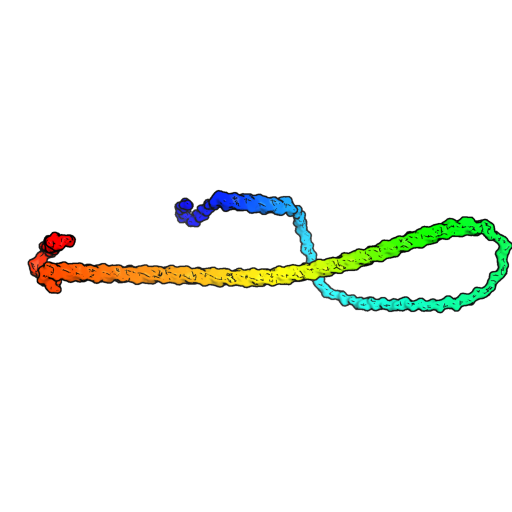 ? -34.544 3.685 48.099 1.00 98.44 112 GLU A CA 1
ATOM 836 C C . GLU A 1 112 ? -33.561 4.509 47.256 1.00 98.44 112 GLU A C 1
ATOM 838 O O . GLU A 1 112 ? -33.301 4.176 46.100 1.00 98.44 112 GLU A O 1
ATOM 843 N N . SER A 1 113 ? -32.923 5.518 47.858 1.00 98.44 113 SER A N 1
ATOM 844 C CA . SER 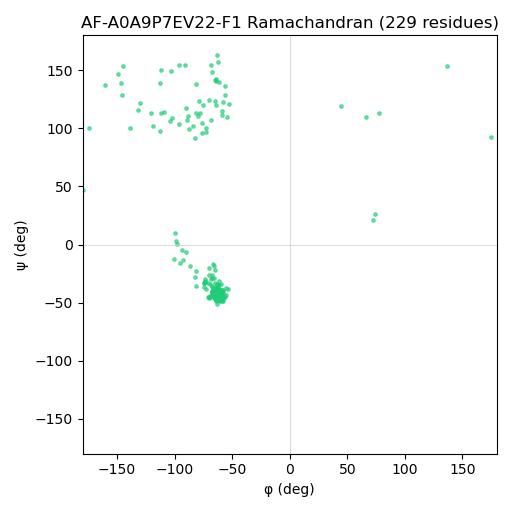A 1 113 ? -31.855 6.280 47.202 1.00 98.44 113 SER A CA 1
ATOM 845 C C . SER A 1 113 ? -30.676 5.389 46.797 1.00 98.44 113 SER A C 1
ATOM 847 O O . SER A 1 113 ? -30.178 5.507 45.679 1.00 98.44 113 SER A O 1
ATOM 849 N N . ILE A 1 114 ? -30.236 4.484 47.677 1.00 98.62 114 ILE A N 1
ATOM 850 C CA . ILE A 1 114 ? -29.140 3.544 47.399 1.00 98.62 114 ILE A CA 1
ATOM 851 C C . ILE A 1 114 ? -29.520 2.585 46.266 1.00 98.62 114 ILE A C 1
ATOM 853 O O . ILE A 1 114 ? -28.698 2.315 45.393 1.00 98.62 114 ILE A O 1
ATOM 857 N N . ARG A 1 115 ? -30.760 2.080 46.240 1.00 98.50 115 ARG A N 1
ATOM 858 C CA . ARG A 1 115 ? -31.237 1.214 45.148 1.00 98.50 115 ARG A CA 1
ATOM 859 C C . ARG A 1 115 ? -31.205 1.928 43.804 1.00 98.50 115 ARG A C 1
ATOM 861 O O . ARG A 1 115 ? -30.705 1.351 42.842 1.00 98.50 115 ARG A O 1
ATOM 868 N N . SER A 1 116 ? -31.685 3.170 43.755 1.00 98.50 116 SER A N 1
ATOM 869 C CA . SER A 1 116 ? -31.665 3.966 42.527 1.00 98.50 116 SER A CA 1
ATOM 870 C C . SER A 1 116 ? -30.237 4.214 42.035 1.00 98.50 116 SER A C 1
ATOM 872 O O . SER A 1 116 ? -29.957 4.058 40.847 1.00 98.50 116 SER A O 1
ATOM 874 N N . GLU A 1 117 ? -29.304 4.534 42.935 1.00 98.69 117 GLU A N 1
ATOM 875 C CA . GLU A 1 117 ? -27.903 4.723 42.552 1.00 98.69 117 GLU A CA 1
ATOM 876 C C . GLU A 1 117 ? -27.259 3.415 42.071 1.00 98.69 117 GLU A C 1
ATOM 878 O O . GLU A 1 117 ? -26.576 3.407 41.048 1.00 98.69 117 GLU A O 1
ATOM 883 N N . ASN A 1 118 ? -27.539 2.288 42.729 1.00 98.44 118 ASN A N 1
ATOM 884 C CA . ASN A 1 118 ? -27.068 0.977 42.279 1.00 98.44 118 ASN A CA 1
ATOM 885 C C . ASN A 1 118 ? -27.570 0.639 40.867 1.00 98.44 118 ASN A C 1
ATOM 887 O O . ASN A 1 118 ? -26.799 0.142 40.050 1.00 98.44 118 ASN A O 1
ATOM 891 N N . GLU A 1 119 ? -28.829 0.941 40.543 1.00 98.62 119 GLU A N 1
ATOM 892 C CA . GLU A 1 119 ? -29.379 0.736 39.196 1.00 98.62 119 GLU A CA 1
ATOM 893 C C . GLU A 1 119 ? -28.677 1.614 38.145 1.00 98.62 119 GLU A C 1
ATOM 895 O O . GLU A 1 119 ? -28.335 1.146 37.052 1.00 98.62 119 GLU A O 1
ATOM 900 N N . ARG A 1 120 ? -28.378 2.875 38.489 1.00 98.62 120 ARG A N 1
ATOM 901 C CA . ARG A 1 120 ? -27.597 3.776 37.625 1.00 98.62 120 ARG A CA 1
ATOM 902 C C . ARG A 1 120 ? -26.180 3.256 37.397 1.00 98.62 120 ARG A C 1
ATOM 904 O O . ARG A 1 120 ? -25.700 3.293 36.263 1.00 98.62 120 ARG A O 1
ATOM 911 N N . ILE A 1 121 ? -25.521 2.761 38.446 1.00 98.75 121 ILE A N 1
ATOM 912 C CA . ILE A 1 121 ? -24.179 2.171 38.361 1.00 98.75 121 ILE A CA 1
ATOM 913 C C . ILE A 1 121 ? -24.200 0.937 37.457 1.00 98.75 121 ILE A C 1
ATOM 915 O O . ILE A 1 121 ? -23.375 0.858 36.551 1.00 98.75 121 ILE A O 1
ATOM 919 N N . LEU A 1 122 ? -25.159 0.025 37.638 1.00 98.62 122 LEU A N 1
ATOM 920 C CA . LEU A 1 122 ? -25.294 -1.176 36.805 1.00 98.62 122 LEU A CA 1
ATOM 921 C C . LEU A 1 122 ? -25.518 -0.831 35.330 1.00 98.62 122 LEU A C 1
ATOM 923 O O . LEU A 1 122 ? -24.876 -1.407 34.457 1.00 98.62 122 LEU A O 1
ATOM 927 N N . THR A 1 123 ? -26.367 0.160 35.051 1.00 98.56 123 THR A N 1
ATOM 928 C CA . THR A 1 123 ? -26.609 0.634 33.680 1.00 98.56 123 THR A CA 1
ATOM 929 C C . THR A 1 123 ? -25.331 1.187 33.046 1.00 98.56 123 THR A C 1
ATOM 931 O O . THR A 1 123 ? -25.033 0.919 31.882 1.00 98.56 123 THR A O 1
ATOM 934 N N . LYS A 1 124 ? -24.544 1.956 33.809 1.00 98.75 124 LYS A N 1
ATOM 935 C CA . LYS A 1 124 ? -23.267 2.497 33.335 1.00 98.75 124 LYS A CA 1
ATOM 936 C C . LYS A 1 124 ? -22.231 1.395 33.111 1.00 98.75 124 LYS A C 1
ATOM 938 O O . LYS A 1 124 ? -21.503 1.454 32.125 1.00 98.75 124 LYS A O 1
ATOM 943 N N . ASP A 1 125 ? -22.162 0.422 34.012 1.00 98.56 125 ASP A N 1
ATOM 944 C CA . ASP A 1 125 ? -21.247 -0.717 33.924 1.00 98.56 125 ASP A CA 1
ATOM 945 C C . ASP A 1 125 ? -21.530 -1.565 32.677 1.00 98.56 125 ASP A C 1
ATOM 947 O O . ASP A 1 125 ? -20.611 -1.921 31.941 1.00 98.56 125 ASP A O 1
ATOM 951 N N . GLU A 1 126 ? -22.807 -1.780 32.361 1.00 98.69 126 GLU A N 1
ATOM 952 C CA . GLU A 1 126 ? -23.210 -2.461 31.131 1.00 98.69 126 GLU A CA 1
ATOM 953 C C . GLU A 1 126 ? -22.855 -1.659 29.872 1.00 98.69 126 GLU A C 1
ATOM 955 O O . GLU A 1 126 ? -22.315 -2.205 28.910 1.00 98.69 126 GLU A O 1
ATOM 960 N N . GLY A 1 127 ? -23.055 -0.337 29.898 1.00 98.62 127 GLY A N 1
ATOM 961 C CA . GLY A 1 127 ? -22.618 0.539 28.809 1.00 98.62 127 GLY A CA 1
ATOM 962 C C . GLY A 1 127 ? -21.102 0.496 28.580 1.00 98.62 127 GLY A C 1
ATOM 963 O O . GLY A 1 127 ? -20.649 0.454 27.437 1.00 98.62 127 GLY A O 1
ATOM 964 N N . MET A 1 128 ? -20.307 0.461 29.654 1.00 98.75 128 MET A N 1
ATOM 965 C CA . MET A 1 128 ? -18.850 0.325 29.556 1.00 98.75 128 MET A CA 1
ATOM 966 C C . MET A 1 128 ? -18.438 -1.042 29.005 1.00 98.75 128 MET A C 1
ATOM 968 O O . MET A 1 128 ? -17.521 -1.102 28.188 1.00 98.75 128 MET A O 1
ATOM 972 N N . ARG A 1 129 ? -19.118 -2.129 29.394 1.00 98.62 129 ARG A N 1
ATOM 973 C CA . ARG A 1 129 ? -18.876 -3.464 28.823 1.00 98.62 129 ARG A CA 1
ATOM 974 C C . ARG A 1 129 ? -19.125 -3.503 27.318 1.00 98.62 129 ARG A C 1
ATOM 976 O O . ARG A 1 129 ? -18.259 -3.983 26.590 1.00 98.62 129 ARG A O 1
ATOM 983 N N . GLY A 1 130 ? -20.237 -2.934 26.853 1.00 98.69 130 GLY A N 1
ATOM 984 C CA . GLY A 1 130 ? -20.531 -2.852 25.419 1.00 98.69 130 GLY A CA 1
ATOM 985 C C . GLY A 1 130 ? -19.483 -2.049 24.640 1.00 98.69 130 GLY A C 1
ATOM 986 O O . GLY A 1 130 ? -19.077 -2.438 23.546 1.00 98.69 130 GLY A O 1
ATOM 987 N N . GLU A 1 131 ? -18.978 -0.956 25.217 1.00 98.75 131 GLU A N 1
ATOM 988 C CA . GLU A 1 131 ? -17.913 -0.170 24.587 1.00 98.75 131 GLU A CA 1
ATOM 989 C C . GLU A 1 131 ? -16.580 -0.932 24.529 1.00 98.75 131 GLU A C 1
ATOM 991 O O . GLU A 1 131 ? -1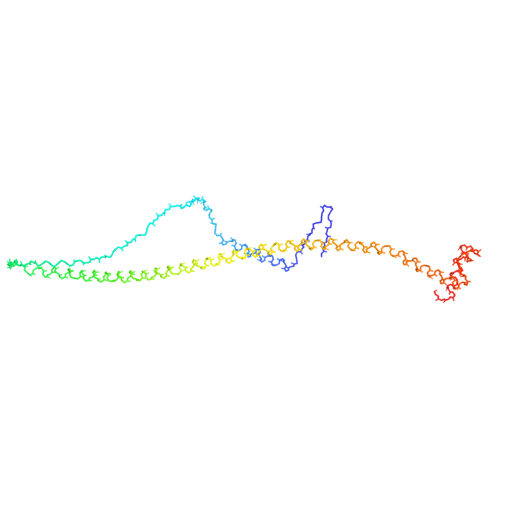5.892 -0.897 23.509 1.00 98.75 131 GLU A O 1
ATOM 996 N N . ILE A 1 132 ? -16.229 -1.672 25.586 1.00 98.62 132 ILE A N 1
ATOM 997 C CA . ILE A 1 132 ? -15.040 -2.538 25.601 1.00 98.62 132 ILE A CA 1
ATOM 998 C C . ILE A 1 132 ? -15.133 -3.613 24.514 1.00 98.62 132 ILE A C 1
ATOM 1000 O O . ILE A 1 132 ? -14.147 -3.864 23.817 1.00 98.62 132 ILE A O 1
ATOM 1004 N N . GLU A 1 133 ? -16.299 -4.232 24.336 1.00 98.81 133 GLU A N 1
ATOM 1005 C CA . GLU A 1 133 ? -16.518 -5.225 23.283 1.00 98.81 133 GLU A CA 1
ATOM 1006 C C . GLU A 1 133 ? -16.355 -4.602 21.889 1.00 98.81 133 GLU A C 1
ATOM 1008 O O . GLU A 1 133 ? -15.627 -5.130 21.046 1.00 98.81 133 GLU A O 1
ATOM 1013 N N . ARG A 1 134 ? -16.945 -3.421 21.665 1.00 98.75 134 ARG A N 1
ATOM 1014 C CA . ARG A 1 134 ? -16.812 -2.676 20.406 1.00 98.75 134 ARG A CA 1
ATOM 1015 C C . ARG A 1 134 ? -15.353 -2.359 20.074 1.00 98.75 134 ARG A C 1
ATOM 1017 O O . ARG A 1 134 ? -14.910 -2.637 18.961 1.00 98.75 134 ARG A O 1
ATOM 1024 N N . ILE A 1 135 ? -14.601 -1.834 21.043 1.00 98.75 135 ILE A N 1
ATOM 1025 C CA . ILE A 1 135 ? -13.174 -1.508 20.888 1.00 98.75 135 ILE A CA 1
ATOM 1026 C C . ILE A 1 135 ? -12.343 -2.774 20.642 1.00 98.75 135 ILE A C 1
ATOM 1028 O O . ILE A 1 135 ? -11.402 -2.757 19.848 1.00 98.75 135 ILE A O 1
ATOM 1032 N N . THR A 1 136 ? -12.667 -3.881 21.312 1.00 98.69 136 THR A N 1
ATOM 1033 C CA . THR A 1 136 ? -11.995 -5.172 21.097 1.00 98.69 136 THR A CA 1
ATOM 1034 C C . THR A 1 136 ? -12.169 -5.647 19.655 1.00 98.69 136 THR A C 1
ATOM 1036 O O . THR A 1 136 ? -11.183 -5.976 18.994 1.00 98.69 136 THR A O 1
ATOM 1039 N N . ASN A 1 137 ? -13.399 -5.597 19.141 1.00 98.62 137 ASN A N 1
ATOM 1040 C CA . ASN A 1 137 ? -13.721 -6.005 17.775 1.00 98.62 137 ASN A CA 1
ATOM 1041 C C . ASN A 1 137 ? -13.041 -5.111 16.725 1.00 98.62 137 ASN A C 1
ATOM 1043 O O . ASN A 1 137 ? -12.494 -5.610 15.740 1.00 98.62 137 ASN A O 1
ATOM 1047 N N . GLU A 1 138 ? -13.024 -3.794 16.945 1.00 98.81 138 GLU A N 1
ATOM 1048 C CA . GLU A 1 138 ? -12.321 -2.850 16.070 1.00 98.81 138 GLU A CA 1
ATOM 1049 C C . GLU A 1 138 ? -10.809 -3.121 16.048 1.00 98.81 138 GLU A C 1
ATOM 1051 O O . GLU A 1 138 ? -10.205 -3.195 14.978 1.00 98.81 138 GLU A O 1
ATOM 1056 N N . ASN A 1 139 ? -10.200 -3.364 17.212 1.00 98.50 139 ASN A N 1
ATOM 1057 C CA . ASN A 1 139 ? -8.785 -3.724 17.298 1.00 98.50 139 ASN A CA 1
ATOM 1058 C C . ASN A 1 139 ? -8.464 -5.036 16.573 1.00 98.50 139 ASN A C 1
ATOM 1060 O O . ASN A 1 139 ? -7.409 -5.142 15.947 1.00 98.50 139 ASN A O 1
ATOM 1064 N N . GLU A 1 140 ? -9.339 -6.039 16.642 1.00 98.75 140 GLU A N 1
ATOM 1065 C CA . GLU A 1 140 ? -9.145 -7.287 15.902 1.00 98.75 140 GLU A CA 1
ATOM 1066 C C . GLU A 1 140 ? -9.215 -7.059 14.385 1.00 98.75 140 GLU A C 1
ATOM 1068 O O . GLU A 1 140 ? -8.385 -7.590 13.643 1.00 98.75 140 GLU A O 1
ATOM 1073 N N . SER A 1 141 ? -10.151 -6.225 13.920 1.00 98.56 141 SER A N 1
ATOM 1074 C CA . SER A 1 141 ? -10.229 -5.832 12.509 1.00 98.56 141 SER A CA 1
ATOM 1075 C C . SER A 1 141 ? -8.952 -5.123 12.055 1.00 98.56 141 SER A C 1
ATOM 1077 O O . SER A 1 141 ? -8.346 -5.525 11.065 1.00 98.56 141 SER A O 1
ATOM 1079 N N . LEU A 1 142 ? -8.485 -4.132 12.821 1.00 98.75 142 LEU A N 1
ATOM 1080 C CA . LEU A 1 142 ? -7.260 -3.390 12.512 1.00 98.75 142 LEU A CA 1
ATOM 1081 C C . LEU A 1 142 ? -6.018 -4.290 12.483 1.00 98.75 142 LEU A C 1
ATOM 1083 O O . LEU A 1 142 ? -5.117 -4.075 11.674 1.00 98.75 142 LEU A O 1
ATOM 1087 N N . ARG A 1 143 ? -5.954 -5.320 13.337 1.00 98.69 143 ARG A N 1
ATOM 1088 C CA . ARG A 1 143 ? -4.874 -6.319 13.285 1.00 98.69 143 ARG A CA 1
ATOM 1089 C C . ARG A 1 143 ? -4.888 -7.102 11.975 1.00 98.69 143 ARG A C 1
ATOM 1091 O O . ARG A 1 143 ? -3.839 -7.222 11.350 1.00 98.69 143 ARG A O 1
ATOM 1098 N N . LYS A 1 144 ? -6.058 -7.573 11.534 1.00 98.69 144 LYS A N 1
ATOM 1099 C CA . LYS A 1 144 ? -6.207 -8.289 10.253 1.00 98.69 144 LYS A CA 1
ATOM 1100 C C . LYS A 1 144 ? -5.840 -7.404 9.062 1.00 98.69 144 LYS A C 1
ATOM 1102 O O . LYS A 1 144 ? -5.208 -7.880 8.122 1.00 98.69 144 LYS A O 1
ATOM 1107 N N . ASP A 1 145 ? -6.204 -6.126 9.105 1.00 98.75 145 ASP A N 1
ATOM 1108 C CA . ASP A 1 145 ? -5.845 -5.170 8.055 1.00 98.75 145 ASP A CA 1
ATOM 1109 C C . ASP A 1 145 ? -4.334 -4.911 8.017 1.00 98.75 145 ASP A C 1
ATOM 1111 O O . ASP A 1 145 ? -3.737 -4.934 6.941 1.00 98.75 145 ASP A O 1
ATOM 1115 N N . ASN A 1 146 ? -3.688 -4.755 9.176 1.00 98.44 146 ASN A N 1
ATOM 1116 C CA . ASN A 1 146 ? -2.230 -4.626 9.250 1.00 98.44 146 ASN A CA 1
ATOM 1117 C C . ASN A 1 146 ? -1.514 -5.869 8.702 1.00 98.44 146 ASN A C 1
ATOM 1119 O O . ASN A 1 146 ? -0.584 -5.728 7.913 1.00 98.44 146 ASN A O 1
ATOM 1123 N N . GLU A 1 147 ? -1.975 -7.077 9.040 1.00 98.69 147 GLU A N 1
ATOM 1124 C CA . GLU A 1 147 ? -1.417 -8.318 8.484 1.00 98.69 147 GLU A CA 1
ATOM 1125 C C . GLU A 1 147 ? -1.550 -8.380 6.955 1.00 98.69 147 GLU A C 1
ATOM 1127 O O . GLU A 1 147 ? -0.635 -8.832 6.263 1.00 98.69 147 GLU A O 1
ATOM 1132 N N . ARG A 1 148 ? -2.671 -7.911 6.392 1.00 98.62 148 ARG A N 1
ATOM 1133 C CA . ARG A 1 148 ? -2.845 -7.814 4.932 1.00 98.62 148 ARG A CA 1
ATOM 1134 C C . ARG A 1 148 ? -1.861 -6.827 4.314 1.00 98.62 148 ARG A C 1
ATOM 1136 O O . ARG A 1 148 ? -1.193 -7.178 3.347 1.00 98.62 148 ARG A O 1
ATOM 1143 N N . ILE A 1 149 ? -1.730 -5.638 4.899 1.00 98.69 149 ILE A N 1
ATOM 1144 C CA . ILE A 1 149 ? -0.797 -4.607 4.427 1.00 98.69 149 ILE A CA 1
ATOM 1145 C C . ILE A 1 149 ? 0.648 -5.120 4.466 1.00 98.69 149 ILE A C 1
ATOM 1147 O O . ILE A 1 149 ? 1.395 -4.914 3.511 1.00 98.69 149 ILE A O 1
ATOM 1151 N N . ASP A 1 150 ? 1.045 -5.818 5.530 1.00 98.69 150 ASP A N 1
ATOM 1152 C CA . ASP A 1 150 ? 2.388 -6.392 5.645 1.00 98.69 150 ASP A CA 1
ATOM 1153 C C . ASP A 1 150 ? 2.658 -7.446 4.560 1.00 98.69 150 ASP A C 1
ATOM 1155 O O . ASP A 1 150 ? 3.745 -7.468 3.970 1.00 98.69 150 ASP A O 1
ATOM 1159 N N . ASN A 1 151 ? 1.663 -8.279 4.240 1.00 98.62 151 ASN A N 1
ATOM 1160 C CA . ASN A 1 151 ? 1.756 -9.243 3.143 1.00 98.62 151 ASN A CA 1
ATOM 1161 C C . ASN A 1 151 ? 1.878 -8.552 1.777 1.00 98.62 151 ASN A C 1
ATOM 1163 O O . ASN A 1 151 ? 2.757 -8.905 0.987 1.00 98.62 151 ASN A O 1
ATOM 1167 N N . ASP A 1 152 ? 1.059 -7.534 1.512 1.00 98.75 152 ASP A N 1
ATOM 1168 C CA . ASP A 1 152 ? 1.118 -6.763 0.266 1.00 98.75 152 ASP A CA 1
ATOM 1169 C C . ASP A 1 152 ? 2.479 -6.065 0.110 1.00 98.75 152 ASP A C 1
ATOM 1171 O O . ASP A 1 152 ? 3.093 -6.097 -0.960 1.00 98.75 152 ASP A O 1
ATOM 1175 N N . LEU A 1 153 ? 3.017 -5.497 1.194 1.00 98.62 153 LEU A N 1
ATOM 1176 C CA . LEU A 1 153 ? 4.354 -4.901 1.207 1.00 98.62 153 LEU A CA 1
ATOM 1177 C C . LEU A 1 153 ? 5.453 -5.928 0.922 1.00 98.62 153 LEU A C 1
ATOM 1179 O O . LEU A 1 153 ? 6.429 -5.600 0.241 1.00 98.62 153 LEU A O 1
ATOM 1183 N N . ALA A 1 154 ? 5.326 -7.157 1.425 1.00 98.62 154 ALA A N 1
ATOM 1184 C CA . ALA A 1 154 ? 6.274 -8.226 1.131 1.00 98.62 154 ALA A CA 1
ATOM 1185 C C . ALA A 1 154 ? 6.260 -8.604 -0.360 1.00 98.62 154 ALA A C 1
ATOM 1187 O O . ALA A 1 154 ? 7.328 -8.769 -0.957 1.00 98.62 154 ALA A O 1
ATOM 1188 N N . ILE A 1 155 ? 5.075 -8.674 -0.973 1.00 98.62 155 ILE A N 1
ATOM 1189 C CA . ILE A 1 155 ? 4.913 -8.942 -2.410 1.00 98.62 155 ILE A CA 1
ATOM 1190 C C . ILE A 1 155 ? 5.543 -7.815 -3.236 1.00 98.62 155 ILE A C 1
ATOM 1192 O O . ILE A 1 155 ? 6.413 -8.077 -4.064 1.00 98.62 155 ILE A O 1
ATOM 1196 N N . ILE A 1 156 ? 5.202 -6.556 -2.948 1.00 98.75 156 ILE A N 1
ATOM 1197 C CA . ILE A 1 156 ? 5.734 -5.393 -3.678 1.00 98.75 156 ILE A CA 1
ATOM 1198 C C . ILE A 1 156 ? 7.263 -5.326 -3.589 1.00 98.75 156 ILE A C 1
ATOM 1200 O O . ILE A 1 156 ? 7.928 -4.998 -4.571 1.00 98.75 156 ILE A O 1
ATOM 1204 N N . ARG A 1 157 ? 7.851 -5.643 -2.427 1.00 98.75 157 ARG A N 1
ATOM 1205 C CA . ARG A 1 157 ? 9.315 -5.694 -2.273 1.00 98.75 157 ARG A CA 1
ATOM 1206 C C . ARG A 1 157 ? 9.941 -6.752 -3.176 1.00 98.75 157 ARG A C 1
ATOM 1208 O O . ARG A 1 157 ? 10.931 -6.462 -3.841 1.00 98.75 157 ARG A O 1
ATOM 1215 N N . LYS A 1 158 ? 9.344 -7.944 -3.237 1.00 98.69 158 LYS A N 1
ATOM 1216 C CA . LYS A 1 158 ? 9.809 -9.026 -4.109 1.00 98.69 158 LYS A CA 1
ATOM 1217 C C . LYS A 1 158 ? 9.737 -8.630 -5.586 1.00 98.69 158 LYS A C 1
ATOM 1219 O O . LYS A 1 158 ? 10.696 -8.861 -6.321 1.00 98.69 158 LYS A O 1
ATOM 1224 N N . ASP A 1 159 ? 8.642 -8.003 -6.001 1.00 98.75 159 ASP A N 1
ATOM 1225 C CA . ASP A 1 159 ? 8.459 -7.544 -7.380 1.00 98.75 159 ASP A CA 1
ATOM 1226 C C . ASP A 1 159 ? 9.445 -6.424 -7.739 1.00 98.75 159 ASP A C 1
ATOM 1228 O O . ASP A 1 159 ? 10.024 -6.423 -8.826 1.00 98.75 159 ASP A O 1
ATOM 1232 N N . LEU A 1 160 ? 9.702 -5.502 -6.806 1.00 98.62 160 LEU A N 1
ATOM 1233 C CA . LEU A 1 160 ? 10.698 -4.446 -6.976 1.00 98.62 160 LEU A CA 1
ATOM 1234 C C . LEU A 1 160 ? 12.109 -5.019 -7.160 1.00 98.62 160 LEU A C 1
ATOM 1236 O O . LEU A 1 160 ? 12.856 -4.547 -8.019 1.00 98.62 160 LEU A O 1
ATOM 1240 N N . ASP A 1 161 ? 12.483 -6.025 -6.372 1.00 98.69 161 ASP A N 1
ATOM 1241 C CA . ASP A 1 161 ? 13.789 -6.672 -6.493 1.00 98.69 161 ASP A CA 1
ATOM 1242 C C . ASP A 1 161 ? 13.914 -7.442 -7.816 1.00 98.69 161 ASP A C 1
ATOM 1244 O O . ASP A 1 161 ? 14.935 -7.323 -8.497 1.00 98.69 161 ASP A O 1
ATOM 1248 N N . ALA A 1 162 ? 12.859 -8.141 -8.246 1.00 98.56 162 ALA A N 1
ATOM 1249 C CA . ALA A 1 162 ? 12.821 -8.790 -9.557 1.00 98.56 162 ALA A CA 1
ATOM 1250 C C . ALA A 1 162 ? 12.976 -7.774 -10.705 1.00 98.56 162 ALA A C 1
ATOM 1252 O O . ALA A 1 162 ? 13.789 -7.977 -11.609 1.00 98.56 162 ALA A O 1
ATOM 1253 N N . ALA A 1 163 ? 12.268 -6.643 -10.638 1.00 98.62 163 ALA A N 1
ATOM 1254 C CA . ALA A 1 163 ? 12.369 -5.576 -11.632 1.00 98.62 163 ALA A CA 1
ATOM 1255 C C . ALA A 1 163 ? 13.774 -4.949 -11.685 1.00 98.62 163 ALA A C 1
ATOM 1257 O O . ALA A 1 163 ? 14.270 -4.629 -12.764 1.00 98.62 163 ALA A O 1
ATOM 1258 N N . ARG A 1 164 ? 14.452 -4.801 -10.539 1.00 98.62 164 ARG A N 1
ATOM 1259 C CA . ARG A 1 164 ? 15.842 -4.309 -10.479 1.00 98.62 164 ARG A CA 1
ATOM 1260 C C . ARG A 1 164 ? 16.828 -5.264 -11.142 1.00 98.62 164 ARG A C 1
ATOM 1262 O O . ARG A 1 164 ? 17.726 -4.808 -11.854 1.00 98.62 164 ARG A O 1
ATOM 1269 N N . VAL A 1 165 ? 16.669 -6.568 -10.915 1.00 98.69 165 VAL A N 1
ATOM 1270 C CA . VAL A 1 165 ? 17.491 -7.594 -11.572 1.00 98.69 165 VAL A CA 1
ATOM 1271 C C . VAL A 1 165 ? 17.275 -7.544 -13.082 1.00 98.69 165 VAL A C 1
ATOM 1273 O O . VAL A 1 165 ? 18.254 -7.448 -13.819 1.00 98.69 165 VAL A O 1
ATOM 1276 N N . GLN A 1 166 ? 16.017 -7.503 -13.532 1.00 98.62 166 GLN A N 1
ATOM 1277 C CA . GLN A 1 166 ? 15.691 -7.409 -14.956 1.00 98.62 166 GLN A CA 1
ATOM 1278 C C . GLN A 1 166 ? 16.290 -6.153 -15.597 1.00 98.62 166 GLN A C 1
ATOM 1280 O O . GLN A 1 166 ? 16.984 -6.243 -16.601 1.00 98.62 166 GLN A O 1
ATOM 1285 N N . HIS A 1 167 ? 16.110 -4.986 -14.975 1.00 98.56 167 HIS A N 1
ATOM 1286 C CA . HIS A 1 167 ? 16.680 -3.736 -15.475 1.00 98.56 167 HIS A CA 1
ATOM 1287 C C . HIS A 1 167 ? 18.210 -3.806 -15.610 1.00 98.56 167 HIS A C 1
ATOM 1289 O O . HIS A 1 167 ? 18.780 -3.280 -16.562 1.00 98.56 167 HIS A O 1
ATOM 1295 N N . THR A 1 168 ? 18.896 -4.452 -14.663 1.00 98.50 168 THR A N 1
ATOM 1296 C CA . THR A 1 168 ? 20.356 -4.614 -14.726 1.00 98.50 168 THR A CA 1
ATOM 1297 C C . THR A 1 168 ? 20.763 -5.478 -15.921 1.00 98.50 168 THR A C 1
ATOM 1299 O O . THR A 1 168 ? 21.669 -5.097 -16.660 1.00 98.50 168 THR A O 1
ATOM 1302 N N . GLN A 1 169 ? 20.046 -6.580 -16.156 1.00 98.50 169 GLN A N 1
ATOM 1303 C CA . GLN A 1 169 ? 20.255 -7.445 -17.321 1.00 98.50 169 GLN A CA 1
ATOM 1304 C C . GLN A 1 169 ? 19.991 -6.701 -18.636 1.00 98.50 169 GLN A C 1
ATOM 1306 O O . GLN A 1 169 ? 20.784 -6.802 -19.570 1.00 98.50 169 GLN A O 1
ATOM 1311 N N . ASP A 1 170 ? 18.925 -5.902 -18.703 1.00 98.31 170 ASP A N 1
ATOM 1312 C CA . ASP A 1 170 ? 18.588 -5.116 -19.893 1.00 98.31 170 ASP A CA 1
ATOM 1313 C C . ASP A 1 170 ? 19.680 -4.077 -20.206 1.00 98.31 170 ASP A C 1
ATOM 1315 O O . ASP A 1 170 ? 20.073 -3.899 -21.362 1.00 98.31 170 ASP A O 1
ATOM 1319 N N . VAL A 1 171 ? 20.224 -3.413 -19.179 1.00 98.56 171 VAL A N 1
ATOM 1320 C CA . VAL A 1 171 ? 21.345 -2.470 -19.329 1.00 98.56 171 VAL A CA 1
ATOM 1321 C C . VAL A 1 171 ? 22.613 -3.178 -19.812 1.00 98.56 171 VAL A C 1
ATOM 1323 O O . VAL A 1 171 ? 23.328 -2.639 -20.661 1.00 98.56 171 VAL A O 1
ATOM 1326 N N . GLU A 1 172 ? 22.901 -4.379 -19.310 1.00 98.50 172 GLU A N 1
ATOM 1327 C CA . GLU A 1 172 ? 24.030 -5.189 -19.779 1.00 98.50 172 GLU A CA 1
ATOM 1328 C C . GLU A 1 172 ? 23.853 -5.609 -21.242 1.00 98.50 172 GLU A C 1
ATOM 1330 O O . GLU A 1 172 ? 24.760 -5.387 -22.047 1.00 98.50 172 GLU A O 1
ATOM 1335 N N . ALA A 1 173 ? 22.667 -6.085 -21.627 1.00 98.19 173 ALA A N 1
ATOM 1336 C CA . ALA A 1 173 ? 22.353 -6.424 -23.013 1.00 98.19 173 ALA A CA 1
ATOM 1337 C C . ALA A 1 173 ? 22.512 -5.212 -23.952 1.00 98.19 173 ALA A C 1
ATOM 1339 O O . ALA A 1 173 ? 23.119 -5.310 -25.022 1.00 98.19 173 ALA A O 1
ATOM 1340 N N . LEU A 1 174 ? 22.044 -4.027 -23.542 1.00 98.31 174 LEU A N 1
ATOM 1341 C CA . LEU A 1 174 ? 22.240 -2.786 -24.302 1.00 98.31 174 LEU A CA 1
ATOM 1342 C C . LEU A 1 174 ? 23.720 -2.411 -24.440 1.00 98.31 174 LEU A C 1
ATOM 1344 O O . LEU A 1 174 ? 24.149 -1.928 -25.497 1.00 98.31 174 LEU A O 1
ATOM 1348 N N . ARG A 1 175 ? 24.520 -2.636 -23.395 1.00 98.06 175 ARG A N 1
ATOM 1349 C CA . ARG A 1 175 ? 25.965 -2.404 -23.433 1.00 98.06 175 ARG A CA 1
ATOM 1350 C C . ARG A 1 175 ? 26.645 -3.335 -24.435 1.00 98.06 175 ARG A C 1
ATOM 1352 O O . ARG A 1 175 ? 27.477 -2.861 -25.209 1.00 98.06 175 ARG A O 1
ATOM 1359 N N . GLU A 1 176 ? 26.281 -4.614 -24.467 1.00 98.00 176 GLU A N 1
ATOM 1360 C CA . GLU A 1 176 ? 26.808 -5.581 -25.439 1.00 98.00 176 GLU A CA 1
ATOM 1361 C C . GLU A 1 176 ? 26.477 -5.180 -26.880 1.00 98.00 176 GLU A C 1
ATOM 1363 O O . GLU A 1 176 ? 27.372 -5.108 -27.729 1.00 98.00 176 GLU A O 1
ATOM 1368 N N . VAL A 1 177 ? 25.218 -4.818 -27.148 1.00 97.75 177 VAL A N 1
ATOM 1369 C CA . VAL A 1 177 ? 24.794 -4.322 -28.466 1.00 97.75 177 VAL A CA 1
ATOM 1370 C C . VAL A 1 177 ? 25.609 -3.092 -28.860 1.00 97.75 177 VAL A C 1
ATOM 1372 O O . VAL A 1 177 ? 26.153 -3.039 -29.964 1.00 97.75 177 VAL A O 1
ATOM 1375 N N . THR A 1 178 ? 25.772 -2.134 -27.947 1.00 96.25 178 THR A N 1
ATOM 1376 C CA . THR A 1 178 ? 26.555 -0.914 -28.193 1.00 96.25 178 THR A CA 1
ATOM 1377 C C . THR A 1 178 ? 28.013 -1.234 -28.541 1.00 96.25 178 THR A C 1
ATOM 1379 O O . THR A 1 178 ? 28.558 -0.675 -29.497 1.00 96.25 178 THR A O 1
ATOM 1382 N N . MET A 1 179 ? 28.635 -2.172 -27.819 1.00 95.94 179 MET A N 1
ATOM 1383 C CA . MET A 1 179 ? 30.006 -2.620 -28.083 1.00 95.94 179 MET A CA 1
ATOM 1384 C C . MET A 1 179 ? 30.147 -3.332 -29.434 1.00 95.94 179 MET A C 1
ATOM 1386 O O . MET A 1 179 ? 31.178 -3.186 -30.088 1.00 95.94 179 MET A O 1
ATOM 1390 N N . SER A 1 180 ? 29.120 -4.058 -29.883 1.00 95.69 180 SER A N 1
ATOM 1391 C CA . SER A 1 180 ? 29.108 -4.697 -31.208 1.00 95.69 180 SER A CA 1
ATOM 1392 C C . SER A 1 180 ? 28.900 -3.698 -32.355 1.00 95.69 180 SER A C 1
ATOM 1394 O O . SER A 1 180 ? 29.461 -3.859 -33.442 1.00 95.69 180 SER A O 1
ATOM 1396 N N . LEU A 1 181 ? 28.132 -2.633 -32.108 1.00 95.44 181 LEU A N 1
ATOM 1397 C CA . LEU A 1 181 ? 27.753 -1.651 -33.118 1.00 95.44 181 LEU A CA 1
ATOM 1398 C C . LEU A 1 181 ? 28.856 -0.613 -33.373 1.00 95.44 181 LEU A C 1
ATOM 1400 O O . LEU A 1 181 ? 29.057 -0.194 -34.515 1.00 95.44 181 LEU A O 1
ATOM 1404 N N . ALA A 1 182 ? 29.607 -0.214 -32.341 1.00 93.25 182 ALA A N 1
ATOM 1405 C CA . ALA A 1 182 ? 30.641 0.816 -32.466 1.00 93.25 182 ALA A CA 1
ATOM 1406 C C . ALA A 1 182 ? 31.724 0.496 -33.530 1.00 93.25 182 ALA A C 1
ATOM 1408 O O . ALA A 1 182 ? 32.012 1.373 -34.354 1.00 93.25 182 ALA A O 1
ATOM 1409 N N . PRO A 1 183 ? 32.280 -0.733 -33.623 1.00 94.31 183 PRO A N 1
ATOM 1410 C CA . PRO A 1 183 ? 33.217 -1.094 -34.689 1.00 94.31 183 PRO A CA 1
ATOM 1411 C C . PRO A 1 183 ? 32.604 -1.038 -36.092 1.00 94.31 183 PRO A C 1
ATOM 1413 O O . PRO A 1 183 ? 33.295 -0.685 -37.048 1.00 94.31 183 PRO A O 1
ATOM 1416 N N . LEU A 1 184 ? 31.313 -1.363 -36.235 1.00 92.69 184 LEU A N 1
ATOM 1417 C CA . LEU A 1 184 ? 30.615 -1.305 -37.522 1.00 92.69 184 LEU A CA 1
ATOM 1418 C C . LEU A 1 184 ? 30.439 0.141 -37.986 1.00 92.69 184 LEU A C 1
ATOM 1420 O O . LEU A 1 184 ? 30.744 0.449 -39.137 1.00 92.69 184 LEU A O 1
ATOM 1424 N N . HIS A 1 185 ? 30.028 1.043 -37.089 1.00 91.12 185 HIS A N 1
ATOM 1425 C CA . HIS A 1 185 ? 29.967 2.475 -37.386 1.00 91.12 185 HIS A CA 1
ATOM 1426 C C . HIS A 1 185 ? 31.333 3.025 -37.797 1.00 91.12 185 HIS A C 1
ATOM 1428 O O . HIS A 1 185 ? 31.431 3.726 -38.806 1.00 91.12 185 HIS A O 1
ATOM 1434 N N . LEU A 1 186 ? 32.396 2.663 -37.071 1.00 93.44 186 LEU A N 1
ATOM 1435 C CA . LEU A 1 186 ? 33.750 3.082 -37.419 1.00 93.44 186 LEU A CA 1
ATOM 1436 C C . LEU A 1 186 ? 34.165 2.546 -38.796 1.00 93.44 186 LEU A C 1
ATOM 1438 O O . LEU A 1 186 ? 34.697 3.306 -39.600 1.00 93.44 186 LEU A O 1
ATOM 1442 N N . ARG A 1 187 ? 33.867 1.279 -39.110 1.00 93.06 187 ARG A N 1
ATOM 1443 C CA . ARG A 1 187 ? 34.151 0.687 -40.426 1.00 93.06 187 ARG A CA 1
ATOM 1444 C C . ARG A 1 187 ? 33.419 1.418 -41.550 1.00 93.06 187 ARG A C 1
ATOM 1446 O O . ARG A 1 187 ? 34.055 1.797 -42.524 1.00 93.06 187 ARG A O 1
ATOM 1453 N N . VAL A 1 188 ? 32.121 1.685 -41.402 1.00 95.75 188 VAL A N 1
ATOM 1454 C CA . VAL A 1 188 ? 31.330 2.409 -42.413 1.00 95.75 188 VAL A CA 1
ATOM 1455 C C . VAL A 1 188 ? 31.855 3.834 -42.621 1.00 95.75 188 VAL A C 1
ATOM 1457 O O . VAL A 1 188 ? 31.946 4.296 -43.761 1.00 95.75 188 VAL A O 1
ATOM 1460 N N . LEU A 1 189 ? 32.224 4.534 -41.542 1.00 95.06 189 LEU A N 1
ATOM 1461 C CA . LEU A 1 189 ? 32.821 5.869 -41.622 1.00 95.06 189 LEU A CA 1
ATOM 1462 C C . LEU A 1 189 ? 34.187 5.838 -42.314 1.00 95.06 189 LEU A C 1
ATOM 1464 O O . LEU A 1 189 ? 34.434 6.667 -43.191 1.00 95.06 189 LEU A O 1
ATOM 1468 N N . LEU A 1 190 ? 35.038 4.865 -41.975 1.00 92.81 190 LEU A N 1
ATOM 1469 C CA . LEU A 1 190 ? 36.331 4.662 -42.625 1.00 92.81 190 LEU A CA 1
ATOM 1470 C C . LEU A 1 190 ? 36.160 4.331 -44.108 1.00 92.81 190 LEU A C 1
ATOM 1472 O O . LEU A 1 190 ? 36.788 4.981 -44.933 1.00 92.81 190 LEU A O 1
ATOM 1476 N N . ASP A 1 191 ? 35.265 3.414 -44.474 1.00 94.19 191 ASP A N 1
ATOM 1477 C CA . ASP A 1 191 ? 34.982 3.063 -45.872 1.00 94.19 191 ASP A CA 1
ATOM 1478 C C . ASP A 1 191 ? 34.416 4.250 -46.661 1.00 94.19 191 ASP A C 1
ATOM 1480 O O . ASP A 1 191 ? 34.703 4.428 -47.848 1.00 94.19 191 ASP A O 1
ATOM 1484 N N . ARG A 1 192 ? 33.619 5.107 -46.017 1.00 94.19 192 ARG A N 1
ATOM 1485 C CA . ARG A 1 192 ? 33.122 6.343 -46.631 1.00 94.19 192 ARG A CA 1
ATOM 1486 C C . ARG A 1 192 ? 34.235 7.371 -46.830 1.00 94.19 192 ARG A C 1
ATOM 1488 O O . ARG A 1 192 ? 34.318 7.950 -47.911 1.00 94.19 192 ARG A O 1
ATOM 1495 N N . ALA A 1 193 ? 35.082 7.596 -45.825 1.00 89.75 193 ALA A N 1
ATOM 1496 C CA . ALA A 1 193 ? 36.242 8.483 -45.936 1.00 89.75 193 ALA A CA 1
ATOM 1497 C C . ALA A 1 193 ? 37.217 7.981 -47.013 1.00 89.75 193 ALA A C 1
ATOM 1499 O O . ALA A 1 193 ? 37.695 8.749 -47.845 1.00 89.75 193 ALA A O 1
ATOM 1500 N N . ARG A 1 194 ? 37.423 6.664 -47.052 1.00 89.56 194 ARG A N 1
ATOM 1501 C CA . ARG A 1 194 ? 38.241 5.936 -48.016 1.00 89.56 194 ARG A CA 1
ATOM 1502 C C . ARG A 1 194 ? 37.750 6.114 -49.457 1.00 89.56 194 ARG A C 1
ATOM 1504 O O . ARG A 1 194 ? 38.566 6.388 -50.333 1.00 89.56 194 ARG A O 1
ATOM 1511 N N . ARG A 1 195 ? 36.440 5.984 -49.705 1.00 91.69 195 ARG A N 1
ATOM 1512 C CA . ARG A 1 195 ? 35.826 6.236 -51.026 1.00 91.69 195 ARG A CA 1
ATOM 1513 C C . ARG A 1 195 ? 35.965 7.690 -51.459 1.00 91.69 195 ARG A C 1
ATOM 1515 O O . ARG A 1 195 ? 36.432 7.939 -52.561 1.00 91.69 195 ARG A O 1
ATOM 1522 N N . LYS A 1 196 ? 35.671 8.640 -50.564 1.00 89.50 196 LYS A N 1
ATOM 1523 C CA . LYS A 1 196 ? 35.885 10.064 -50.852 1.00 89.50 196 LYS A CA 1
ATOM 1524 C C . LYS A 1 196 ? 37.339 10.343 -51.231 1.00 89.50 196 LYS A C 1
ATOM 1526 O O . LYS A 1 196 ? 37.580 11.041 -52.202 1.00 89.50 196 LYS A O 1
ATOM 1531 N N . GLY A 1 197 ? 38.316 9.796 -50.506 1.00 86.81 197 GLY A N 1
ATOM 1532 C CA . GLY A 1 197 ? 39.733 9.975 -50.843 1.00 86.81 197 GLY A CA 1
ATOM 1533 C C . GLY A 1 197 ? 40.084 9.492 -52.255 1.00 86.81 197 GLY A C 1
ATOM 1534 O O . GLY A 1 197 ? 40.800 10.183 -52.972 1.00 86.81 197 GLY A O 1
ATOM 1535 N N . LEU A 1 198 ? 39.534 8.349 -52.677 1.00 88.81 198 LEU A N 1
ATOM 1536 C CA . LEU A 1 198 ? 39.712 7.825 -54.035 1.00 88.81 198 LEU A CA 1
ATOM 1537 C C . LEU A 1 198 ? 39.096 8.720 -55.112 1.00 88.81 198 LEU A C 1
ATOM 1539 O O . LEU A 1 198 ? 39.767 9.015 -56.099 1.00 88.81 198 LEU A O 1
ATOM 1543 N N . GLU A 1 199 ? 37.859 9.179 -54.896 1.00 90.31 199 GLU A N 1
ATOM 1544 C CA . GLU A 1 199 ? 37.151 10.083 -55.814 1.00 90.31 199 GLU A CA 1
ATOM 1545 C C . GLU A 1 199 ? 37.975 11.352 -56.080 1.00 90.31 199 GLU A C 1
ATOM 1547 O O . GLU A 1 199 ? 38.148 11.752 -57.228 1.00 90.31 199 GLU A O 1
ATOM 1552 N N . HIS A 1 200 ? 38.569 11.944 -55.037 1.00 86.81 200 HIS A N 1
ATOM 1553 C CA . HIS A 1 200 ? 39.404 13.143 -55.176 1.00 86.81 200 HIS A CA 1
ATOM 1554 C C . HIS A 1 200 ? 40.743 12.887 -55.880 1.00 86.81 200 HIS A C 1
ATOM 1556 O O . HIS A 1 200 ? 41.314 13.811 -56.457 1.00 86.81 200 HIS A O 1
ATOM 1562 N N . LEU A 1 201 ? 41.263 11.661 -55.818 1.00 86.62 201 LEU A N 1
ATOM 1563 C CA . LEU A 1 201 ? 42.513 11.280 -56.477 1.00 86.62 201 LEU A CA 1
ATOM 1564 C C . LEU A 1 201 ? 42.293 10.753 -57.905 1.00 86.62 201 LEU A C 1
ATOM 1566 O O . LEU A 1 201 ? 43.273 10.531 -58.610 1.00 86.62 201 LEU A O 1
ATOM 1570 N N . GLY A 1 202 ? 41.042 10.566 -58.338 1.00 90.44 202 GLY A N 1
ATOM 1571 C CA . GLY A 1 202 ? 40.707 10.070 -59.675 1.00 90.44 202 GLY A CA 1
ATOM 1572 C C . GLY A 1 202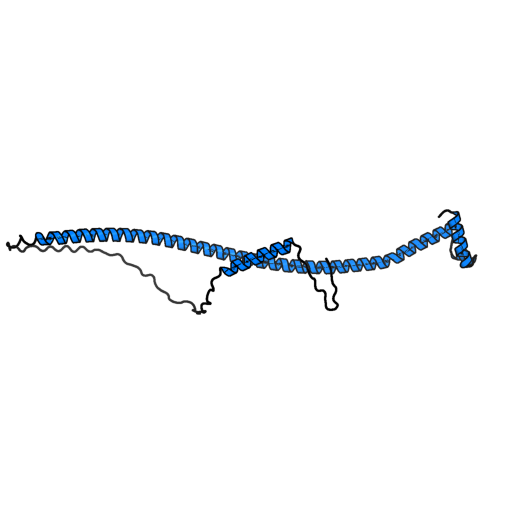 ? 40.961 8.573 -59.872 1.00 90.44 202 GLY A C 1
ATOM 1573 O O . GLY A 1 202 ? 41.207 8.141 -60.994 1.00 90.44 202 GLY A O 1
ATOM 1574 N N . HIS A 1 203 ? 40.923 7.777 -58.799 1.00 89.81 203 HIS A N 1
ATOM 1575 C CA . HIS A 1 203 ? 41.088 6.321 -58.868 1.00 89.81 203 HIS A CA 1
ATOM 1576 C C . HIS A 1 203 ? 39.781 5.610 -58.499 1.00 89.81 203 HIS A C 1
ATOM 1578 O O . HIS A 1 203 ? 39.131 5.987 -57.532 1.00 89.81 203 HIS A O 1
ATOM 1584 N N . GLU A 1 204 ? 39.415 4.542 -59.213 1.00 88.69 204 GLU A N 1
ATOM 1585 C CA . GLU A 1 204 ? 38.191 3.772 -58.911 1.00 88.69 204 GLU A CA 1
ATOM 1586 C C . GLU A 1 204 ? 38.378 2.759 -57.768 1.00 88.69 204 GLU A C 1
ATOM 1588 O O . GLU A 1 204 ? 37.422 2.385 -57.090 1.00 88.69 204 GLU A O 1
ATOM 1593 N N . ALA A 1 205 ? 39.621 2.338 -57.508 1.00 90.94 205 ALA A N 1
ATOM 1594 C CA . ALA A 1 205 ? 39.954 1.365 -56.473 1.00 90.94 205 ALA A CA 1
ATOM 1595 C C . ALA A 1 205 ? 41.303 1.668 -55.806 1.00 90.94 205 ALA A C 1
ATOM 1597 O O . ALA A 1 205 ? 42.214 2.243 -56.403 1.00 90.94 205 ALA A O 1
ATOM 1598 N N . TRP A 1 206 ? 41.455 1.220 -54.557 1.00 84.31 206 TRP A N 1
ATOM 1599 C CA . TRP A 1 206 ? 42.714 1.360 -53.813 1.00 84.31 206 TRP A CA 1
ATOM 1600 C C . TRP A 1 206 ? 43.850 0.521 -54.368 1.00 84.31 206 TRP A C 1
ATOM 1602 O O . TRP A 1 206 ? 45.003 0.877 -54.155 1.00 84.31 206 TRP A O 1
ATOM 1612 N N . GLU A 1 207 ? 43.533 -0.578 -55.044 1.00 89.50 207 GLU A N 1
ATOM 1613 C CA . GLU A 1 207 ? 44.530 -1.432 -55.687 1.00 89.50 207 GLU A CA 1
ATOM 1614 C C . GLU A 1 207 ? 45.242 -0.646 -56.791 1.00 89.50 207 GLU A C 1
ATOM 1616 O O . GLU A 1 207 ? 46.453 -0.478 -56.717 1.00 89.50 207 GLU A O 1
ATOM 1621 N N . GLY A 1 208 ? 44.492 0.033 -57.670 1.00 85.00 208 GLY A N 1
ATOM 1622 C CA . GLY A 1 208 ? 45.082 0.904 -58.694 1.00 85.00 208 GLY A CA 1
ATOM 1623 C C . GLY A 1 208 ? 45.893 2.079 -58.128 1.00 85.00 208 GLY A C 1
ATOM 1624 O O . GLY A 1 208 ? 46.892 2.496 -58.714 1.00 85.00 208 GLY A O 1
ATOM 1625 N N . LEU A 1 209 ? 45.511 2.601 -56.958 1.00 84.00 209 LEU A N 1
ATOM 1626 C CA . LEU A 1 209 ? 46.289 3.633 -56.268 1.00 84.00 209 LEU A CA 1
ATOM 1627 C C . LEU A 1 209 ? 47.587 3.066 -55.655 1.00 84.00 209 LEU A C 1
ATOM 1629 O O . LEU A 1 209 ? 48.623 3.727 -55.699 1.00 84.00 209 LEU A O 1
ATOM 1633 N N . ARG A 1 210 ? 47.552 1.846 -55.107 1.00 84.31 210 ARG A N 1
ATOM 1634 C CA . ARG A 1 210 ? 48.705 1.180 -54.478 1.00 84.31 210 ARG A CA 1
ATOM 1635 C C . ARG A 1 210 ? 49.715 0.670 -55.504 1.00 84.31 210 ARG A C 1
ATOM 1637 O O . ARG A 1 210 ? 50.911 0.775 -55.259 1.00 84.31 210 ARG A O 1
ATOM 1644 N N . ASP A 1 211 ? 49.255 0.178 -56.647 1.00 86.69 211 ASP A N 1
ATOM 1645 C CA . ASP A 1 211 ? 50.125 -0.373 -57.693 1.00 86.69 211 ASP A CA 1
ATOM 1646 C C . ASP A 1 211 ? 51.052 0.687 -58.304 1.00 86.69 211 ASP A C 1
ATOM 1648 O O . ASP A 1 211 ? 52.119 0.373 -58.826 1.00 86.69 211 ASP A O 1
ATOM 1652 N N . SER A 1 212 ? 50.679 1.964 -58.189 1.00 79.25 212 SER A N 1
ATOM 1653 C CA . SER A 1 212 ? 51.447 3.080 -58.740 1.00 79.25 212 SER A CA 1
ATOM 1654 C C . SER A 1 212 ? 52.456 3.710 -57.770 1.00 79.25 212 SER A C 1
ATOM 1656 O O . SER A 1 212 ? 53.288 4.505 -58.216 1.00 79.25 212 SER A O 1
ATOM 1658 N N . ARG A 1 213 ? 52.399 3.426 -56.454 1.00 84.00 213 ARG A N 1
ATOM 1659 C CA . ARG A 1 213 ? 53.179 4.165 -55.434 1.00 84.00 213 ARG A CA 1
ATOM 1660 C C . ARG A 1 213 ? 53.576 3.317 -54.232 1.00 84.00 213 ARG A C 1
ATOM 1662 O O . ARG A 1 213 ? 52.819 2.480 -53.751 1.00 84.00 213 ARG A O 1
ATOM 1669 N N . SER A 1 214 ? 54.746 3.610 -53.661 1.00 88.88 214 SER A N 1
ATOM 1670 C CA . SER A 1 214 ? 55.129 3.013 -52.377 1.00 88.88 214 SER A CA 1
ATOM 1671 C C . SER A 1 214 ? 54.244 3.533 -51.235 1.00 88.88 214 SER A C 1
ATOM 1673 O O . SER A 1 214 ? 53.725 4.650 -51.287 1.00 88.88 214 SER A O 1
ATOM 1675 N N . VAL A 1 215 ? 54.098 2.742 -50.166 1.00 81.50 215 VAL A N 1
ATOM 1676 C CA . VAL A 1 215 ? 53.253 3.079 -49.000 1.00 81.50 215 VAL A CA 1
ATOM 1677 C C . VAL A 1 215 ? 53.607 4.450 -48.401 1.00 81.50 215 VAL A C 1
ATOM 1679 O O . VAL A 1 215 ? 52.717 5.215 -48.043 1.00 81.50 215 VAL A O 1
ATOM 1682 N N . TYR A 1 216 ? 54.895 4.797 -48.355 1.00 81.69 216 TYR A N 1
ATOM 1683 C CA . TYR A 1 216 ? 55.369 6.087 -47.839 1.00 81.69 216 TYR A CA 1
ATOM 1684 C C . TYR A 1 216 ? 55.092 7.262 -48.790 1.00 81.69 216 TYR A C 1
ATOM 1686 O O . TYR A 1 216 ? 54.856 8.384 -48.352 1.00 81.69 216 TYR A O 1
ATOM 1694 N N . GLN A 1 217 ? 55.098 7.028 -50.104 1.00 86.19 217 GLN A N 1
ATOM 1695 C CA . GLN A 1 217 ? 54.728 8.055 -51.086 1.00 86.19 217 GLN A CA 1
ATOM 1696 C C . GLN A 1 217 ? 53.216 8.293 -51.102 1.00 86.19 217 GLN A C 1
ATOM 1698 O O . GLN A 1 217 ? 52.749 9.403 -51.372 1.00 86.19 217 GLN A O 1
ATOM 1703 N N . LEU A 1 218 ? 52.445 7.258 -50.779 1.00 83.44 218 LEU A N 1
ATOM 1704 C CA . LEU A 1 218 ? 50.997 7.321 -50.726 1.00 83.44 218 LEU A CA 1
ATOM 1705 C C . LEU A 1 218 ? 50.504 8.256 -49.613 1.00 83.44 218 LEU A C 1
ATOM 1707 O O . LEU A 1 218 ? 49.661 9.109 -49.875 1.00 83.44 218 LEU A O 1
ATOM 1711 N N . SER A 1 219 ? 51.074 8.172 -48.405 1.00 85.38 219 SER A N 1
ATOM 1712 C CA . SER A 1 219 ? 50.684 9.056 -47.295 1.00 85.38 219 SER A CA 1
ATOM 1713 C C . SER A 1 219 ? 50.918 10.532 -47.617 1.00 85.38 219 SER A C 1
ATOM 1715 O O . SER A 1 219 ? 50.025 11.351 -47.413 1.00 85.38 219 SER A O 1
ATOM 1717 N N . ASN A 1 220 ? 52.086 10.863 -48.176 1.00 87.69 220 ASN A N 1
ATOM 1718 C CA . ASN A 1 220 ? 52.443 12.247 -48.501 1.00 87.69 220 ASN A CA 1
ATOM 1719 C C . ASN A 1 220 ? 51.538 12.808 -49.599 1.00 87.69 220 ASN A C 1
ATOM 1721 O O . ASN A 1 220 ? 51.055 13.928 -49.504 1.00 87.69 220 ASN A O 1
ATOM 1725 N N . THR A 1 221 ? 51.233 11.998 -50.611 1.00 84.94 221 THR A N 1
ATOM 1726 C CA . THR A 1 221 ? 50.413 12.452 -51.738 1.00 84.94 221 THR A CA 1
ATOM 1727 C C . THR A 1 221 ? 48.935 12.592 -51.390 1.00 84.94 221 THR A C 1
ATOM 1729 O O . THR A 1 221 ? 48.294 13.517 -51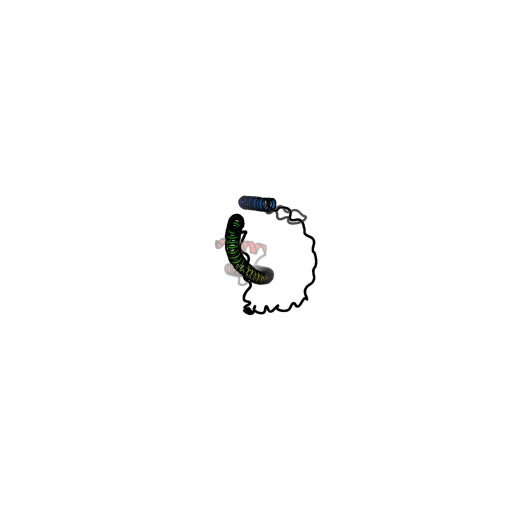.886 1.00 84.94 221 THR A O 1
ATOM 1732 N N . ILE A 1 222 ? 48.409 11.748 -50.495 1.00 82.69 222 ILE A N 1
ATOM 1733 C CA . ILE A 1 222 ? 47.077 11.934 -49.902 1.00 82.69 222 ILE A CA 1
ATOM 1734 C C . ILE A 1 222 ? 47.047 13.225 -49.078 1.00 82.69 222 ILE A C 1
ATOM 1736 O O . ILE A 1 222 ? 46.141 14.037 -49.252 1.00 82.69 222 ILE A O 1
ATOM 1740 N N . PHE A 1 223 ? 48.044 13.443 -48.215 1.00 86.62 223 PHE A N 1
ATOM 1741 C CA . PHE A 1 223 ? 48.114 14.640 -47.377 1.00 86.62 223 PHE A CA 1
ATOM 1742 C C . PHE A 1 223 ? 48.191 15.926 -48.216 1.00 86.62 223 PHE A C 1
ATOM 1744 O O . PHE A 1 223 ? 47.439 16.868 -47.978 1.00 86.62 223 PHE A O 1
ATOM 1751 N N . ASP A 1 224 ? 49.020 15.942 -49.261 1.00 88.50 224 ASP A N 1
ATOM 1752 C CA . ASP A 1 224 ? 49.151 17.080 -50.177 1.00 88.50 224 ASP A CA 1
ATOM 1753 C C . ASP A 1 224 ? 47.901 17.309 -51.039 1.00 88.50 224 ASP A C 1
ATOM 1755 O O . ASP A 1 224 ? 47.629 18.438 -51.457 1.00 88.50 224 ASP A O 1
ATOM 1759 N N . ALA A 1 225 ? 47.143 16.255 -51.355 1.00 84.19 225 ALA A N 1
ATOM 1760 C CA . ALA A 1 225 ? 45.866 16.375 -52.056 1.00 84.19 225 ALA A CA 1
ATOM 1761 C C . ALA A 1 225 ? 44.783 16.980 -51.148 1.00 84.19 225 ALA A C 1
ATOM 1763 O O . ALA A 1 225 ? 44.100 17.912 -51.568 1.00 84.19 225 ALA A O 1
ATOM 1764 N N . LEU A 1 226 ? 44.685 16.520 -49.896 1.00 80.56 226 LEU A N 1
ATOM 1765 C CA . LEU A 1 226 ? 43.750 17.061 -48.901 1.00 80.56 226 LEU A CA 1
ATOM 1766 C C . LEU A 1 226 ? 44.063 18.525 -48.573 1.00 80.56 226 LEU A C 1
ATOM 1768 O O . LEU A 1 226 ? 43.182 19.381 -48.631 1.00 80.56 226 LEU A O 1
ATOM 1772 N N . LYS A 1 227 ? 45.343 18.843 -48.353 1.00 87.88 227 LYS A N 1
ATOM 1773 C CA . LYS A 1 227 ? 45.801 20.208 -48.066 1.00 87.88 227 LYS A CA 1
ATOM 1774 C C . LYS A 1 227 ? 45.472 21.192 -49.193 1.00 87.88 227 LYS A C 1
ATOM 1776 O O . LYS A 1 227 ? 45.175 22.353 -48.924 1.00 87.88 227 LYS A O 1
ATOM 1781 N N . ARG A 1 228 ? 45.493 20.745 -50.456 1.00 87.81 228 ARG A N 1
ATOM 1782 C CA . ARG A 1 228 ? 45.115 21.569 -51.621 1.00 87.81 228 ARG A CA 1
ATOM 1783 C C . ARG A 1 228 ? 43.618 21.872 -51.700 1.00 87.81 228 ARG A C 1
ATOM 1785 O O . ARG A 1 228 ? 43.248 22.832 -52.365 1.00 87.81 228 ARG A O 1
ATOM 1792 N N . GLN A 1 229 ? 42.777 21.089 -51.032 1.00 79.38 229 GLN A N 1
ATOM 1793 C CA . GLN A 1 229 ? 41.323 21.268 -51.021 1.00 79.38 229 GLN A CA 1
ATOM 1794 C C . GLN A 1 229 ? 40.822 22.104 -49.837 1.00 79.38 229 GLN A C 1
ATOM 1796 O O . GLN A 1 229 ? 39.638 22.423 -49.786 1.00 79.38 229 GLN A O 1
ATOM 1801 N N . GLY A 1 230 ? 41.708 22.490 -48.911 1.00 80.62 230 GLY A N 1
ATOM 1802 C CA . GLY A 1 230 ? 41.347 23.303 -47.746 1.00 80.62 230 GLY A CA 1
ATOM 1803 C C . GLY A 1 230 ? 40.535 22.554 -46.685 1.00 80.62 230 GLY A C 1
ATOM 1804 O O . GLY A 1 230 ? 39.833 23.201 -45.910 1.00 80.62 230 GLY A O 1
ATOM 1805 N N . VAL A 1 231 ? 40.612 21.217 -46.680 1.00 60.38 231 VAL A N 1
ATOM 1806 C CA . VAL A 1 231 ? 40.060 20.335 -45.634 1.00 60.38 231 VAL A CA 1
ATOM 1807 C C . VAL A 1 231 ? 41.096 20.107 -44.539 1.00 60.38 231 VAL A C 1
ATOM 1809 O O . VAL A 1 231 ? 42.299 20.022 -44.878 1.00 60.38 231 VAL A O 1
#

Organism: NCBI:txid1912936

Solvent-accessible surface area (backbone atoms only — not comparable to full-atom values): 14413 Å² total; per-residue (Å²): 140,83,86,71,87,51,97,91,50,88,69,81,76,81,78,72,54,72,67,56,51,52,52,52,54,50,52,53,50,52,52,53,56,60,55,74,71,60,74,87,78,77,86,79,77,88,76,89,76,84,82,87,88,79,92,79,82,87,87,80,82,80,83,89,79,88,76,91,80,90,76,88,83,81,88,87,82,88,84,91,86,78,75,81,70,54,65,71,62,48,54,62,56,51,52,52,52,52,51,50,49,58,49,50,54,50,51,52,53,51,52,52,52,51,52,54,49,50,52,53,50,52,54,50,52,52,54,51,50,55,49,52,51,53,53,51,53,50,52,54,50,53,50,55,51,51,55,49,52,54,52,53,51,53,50,54,50,53,52,52,52,52,51,52,53,51,52,52,52,52,53,50,53,52,49,52,53,50,64,63,45,51,61,52,53,51,48,55,51,49,54,49,53,52,50,52,55,29,61,78,70,74,42,96,47,68,63,70,56,48,78,74,43,55,76,74,55,44,57,52,52,52,51,56,53,41,57,73,70,75,105

Secondary structure (DSSP, 8-state):
------TT---------HHHHHHHHHHHHHHHHHHHT-----------------------PPP--------------------SSHHHHHHHHHHHHHHHHHHHHHHHHHHHHHHHHHHHHHHHHHHHHHHHHHHHHHHHHHHHHHHHHHHHHHHHHHHHHHHHHHHHHHHHHHHHHHHHHHHHHHHHHHHHHHHHHHHHHT-S-HHHHHHTS-HHHHHHHHHHHHHHHT-